Protein AF-A0A953HAH1-F1 (afdb_monomer)

Mean predicted aligned error: 11.02 Å

Solvent-accessible surface area (backbone atoms only — not comparable to full-atom values): 10908 Å² total; per-residue (Å²): 145,70,68,75,68,55,61,58,56,47,62,44,38,21,53,51,29,15,48,49,28,24,51,53,42,51,50,51,56,50,40,42,72,40,47,91,57,75,45,75,54,99,90,44,75,50,59,13,62,52,74,75,39,41,65,60,51,18,46,52,50,9,44,49,40,27,70,75,73,60,28,68,71,61,55,45,59,67,53,74,28,76,68,52,47,47,53,51,38,48,53,51,31,50,52,48,43,53,51,50,55,54,52,45,71,73,44,60,74,72,54,42,69,71,57,40,71,69,57,50,51,51,51,31,50,53,51,33,53,55,47,54,73,49,44,62,62,49,54,50,52,50,51,54,53,42,64,75,76,49,56,57,26,58,55,44,16,53,55,52,55,65,48,55,68,67,60,56,48,49,55,53,44,67,66,43,51,63,60,52,50,51,52,26,50,50,37,16,52,51,22,24,52,51,15,47,52,48,47,74,68,52,85,130

Structure (mmCIF, N/CA/C/O backbone):
data_AF-A0A953HAH1-F1
#
_entry.id   AF-A0A953HAH1-F1
#
loop_
_atom_site.group_PDB
_atom_site.id
_atom_site.type_symbol
_atom_site.label_atom_id
_atom_site.label_alt_id
_atom_site.label_comp_id
_atom_site.label_asym_id
_atom_site.label_entity_id
_atom_site.label_seq_id
_atom_site.pdbx_PDB_ins_code
_atom_site.Cartn_x
_atom_site.Cartn_y
_atom_site.Cartn_z
_atom_site.occupancy
_atom_site.B_iso_or_equiv
_atom_site.auth_seq_id
_atom_site.auth_comp_id
_atom_site.auth_asym_id
_atom_site.auth_atom_id
_atom_site.pdbx_PDB_model_num
ATOM 1 N N . MET A 1 1 ? 29.644 22.013 -65.615 1.00 42.84 1 MET A N 1
ATOM 2 C CA . MET A 1 1 ? 28.448 22.208 -64.762 1.00 42.84 1 MET A CA 1
ATOM 3 C C . MET A 1 1 ? 28.043 20.894 -64.075 1.00 42.84 1 MET A C 1
ATOM 5 O O . MET A 1 1 ? 26.871 20.559 -64.029 1.00 42.84 1 MET A O 1
ATOM 9 N N . SER A 1 2 ? 29.019 20.127 -63.570 1.00 49.16 2 SER A N 1
ATOM 10 C CA . SER A 1 2 ? 28.821 18.812 -62.927 1.00 49.16 2 SER A CA 1
ATOM 11 C C . SER A 1 2 ? 29.596 18.661 -61.608 1.00 49.16 2 SER A C 1
ATOM 13 O O . SER A 1 2 ? 29.462 17.640 -60.948 1.00 49.16 2 SER A O 1
ATOM 15 N N . ALA A 1 3 ? 30.380 19.671 -61.203 1.00 51.22 3 ALA A N 1
ATOM 16 C CA . ALA A 1 3 ? 31.189 19.636 -59.981 1.00 51.22 3 ALA A CA 1
ATOM 17 C C . ALA A 1 3 ? 30.420 20.120 -58.733 1.00 51.22 3 ALA A C 1
ATOM 19 O O . ALA A 1 3 ? 30.653 19.614 -57.640 1.00 51.22 3 ALA A O 1
ATOM 20 N N . ASP A 1 4 ? 29.442 21.021 -58.887 1.00 52.16 4 ASP A N 1
ATOM 21 C CA . ASP A 1 4 ? 28.686 21.571 -57.747 1.00 52.16 4 ASP A CA 1
ATOM 22 C C . ASP A 1 4 ? 27.645 20.601 -57.166 1.00 52.16 4 ASP A C 1
ATOM 24 O O . ASP A 1 4 ? 27.292 20.693 -55.993 1.00 52.16 4 ASP A O 1
ATOM 28 N N . LEU A 1 5 ? 27.191 19.620 -57.956 1.00 52.38 5 LEU A N 1
ATOM 29 C CA . LEU A 1 5 ? 26.261 18.580 -57.496 1.00 52.38 5 LEU A CA 1
ATOM 30 C C . LEU A 1 5 ? 26.924 17.571 -56.544 1.00 52.38 5 LEU A C 1
ATOM 32 O O . LEU A 1 5 ? 26.236 16.994 -55.709 1.00 52.38 5 LEU A O 1
ATOM 36 N N . SER A 1 6 ? 28.244 17.385 -56.640 1.00 61.47 6 SER A N 1
ATOM 37 C CA . SER A 1 6 ? 28.997 16.420 -55.826 1.00 61.47 6 SER A CA 1
ATOM 38 C C . SER A 1 6 ? 29.126 16.886 -54.371 1.00 61.47 6 SER A C 1
ATOM 40 O O . SER A 1 6 ? 28.795 16.156 -53.440 1.00 61.47 6 SER A O 1
ATOM 42 N N . ASN A 1 7 ? 29.489 18.156 -54.160 1.00 64.94 7 ASN A N 1
ATOM 43 C CA . ASN A 1 7 ? 29.740 18.711 -52.827 1.00 64.94 7 ASN A CA 1
ATOM 44 C C . ASN A 1 7 ? 28.499 18.712 -51.923 1.00 64.94 7 ASN A C 1
ATOM 46 O O . ASN A 1 7 ? 28.618 18.459 -50.726 1.00 64.94 7 ASN A O 1
ATOM 50 N N . TRP A 1 8 ? 27.304 18.958 -52.470 1.00 67.69 8 TRP A N 1
ATOM 51 C CA . TRP A 1 8 ? 26.076 19.000 -51.669 1.00 67.69 8 TRP A CA 1
ATOM 52 C C . TRP A 1 8 ? 25.694 17.622 -51.117 1.00 67.69 8 TRP A C 1
ATOM 54 O O . TRP A 1 8 ? 25.242 17.525 -49.978 1.00 67.69 8 TRP A O 1
ATOM 64 N N . VAL A 1 9 ? 25.963 16.551 -51.872 1.00 73.31 9 VAL A N 1
ATOM 65 C CA . VAL A 1 9 ? 25.690 15.163 -51.463 1.00 73.31 9 VAL A CA 1
ATOM 66 C C . VAL A 1 9 ? 26.505 14.779 -50.226 1.00 73.31 9 VAL A C 1
ATOM 68 O O . VAL A 1 9 ? 25.960 14.159 -49.315 1.00 73.31 9 VAL A O 1
ATOM 71 N N . TYR A 1 10 ? 27.759 15.216 -50.111 1.00 78.06 10 TYR A N 1
ATOM 72 C CA . TYR A 1 10 ? 28.583 14.915 -48.933 1.00 78.06 10 TYR A CA 1
ATOM 73 C C . TYR A 1 10 ? 28.046 15.551 -47.645 1.00 78.06 10 TYR A C 1
ATOM 75 O O . TYR A 1 10 ? 28.019 14.898 -46.603 1.00 78.06 10 TYR A O 1
ATOM 83 N N . TRP A 1 11 ? 27.523 16.779 -47.720 1.00 77.75 11 TRP A N 1
ATOM 84 C CA . TRP A 1 11 ? 26.885 17.437 -46.573 1.00 77.75 11 TRP A CA 1
ATOM 85 C C . TRP A 1 11 ? 25.547 16.800 -46.180 1.00 77.75 11 TRP A C 1
ATOM 87 O O . TRP A 1 11 ? 25.123 16.936 -45.031 1.00 77.75 11 TRP A O 1
ATOM 97 N N . THR A 1 12 ? 24.890 16.062 -47.085 1.00 85.06 12 THR A N 1
ATOM 98 C CA . THR A 1 12 ? 23.668 15.328 -46.725 1.00 85.06 12 THR A CA 1
ATOM 99 C C . THR A 1 12 ? 23.938 14.142 -45.799 1.00 85.06 12 THR A C 1
ATOM 101 O O . THR A 1 12 ? 23.064 13.814 -45.003 1.00 85.06 12 THR A O 1
ATOM 104 N N . LEU A 1 13 ? 25.138 13.544 -45.815 1.00 87.38 13 LEU A N 1
ATOM 105 C CA . LEU A 1 13 ? 25.451 12.348 -45.018 1.00 87.38 13 LEU A CA 1
ATOM 106 C C . LEU A 1 13 ? 25.371 12.597 -43.491 1.00 87.38 13 LEU A C 1
ATOM 108 O O . LEU A 1 13 ? 24.608 11.887 -42.829 1.00 87.38 13 LEU A O 1
ATOM 112 N N . PRO A 1 14 ? 26.041 13.616 -42.903 1.00 90.12 14 PRO A N 1
ATOM 113 C CA . PRO A 1 14 ? 25.879 13.968 -41.485 1.00 90.12 14 PRO A CA 1
ATOM 114 C C . PRO A 1 14 ? 24.446 14.328 -41.100 1.00 90.12 14 PRO A C 1
ATOM 116 O O . PRO A 1 14 ? 23.953 13.915 -40.051 1.00 90.12 14 PRO A O 1
ATOM 119 N N . ILE A 1 15 ? 23.764 15.096 -41.954 1.00 91.19 15 ILE A N 1
ATOM 120 C CA . ILE A 1 15 ? 22.419 15.606 -41.672 1.00 91.19 15 ILE A CA 1
ATOM 121 C C . ILE A 1 15 ? 21.410 14.457 -41.662 1.00 91.19 15 ILE A C 1
ATOM 123 O O . ILE A 1 15 ? 20.627 14.332 -40.722 1.00 91.19 15 ILE A O 1
ATOM 127 N N . VAL A 1 16 ? 21.451 13.586 -42.671 1.00 91.50 16 VAL A N 1
ATOM 128 C CA . VAL A 1 16 ? 20.575 12.411 -42.766 1.00 91.50 16 VAL A CA 1
ATOM 129 C C . VAL A 1 16 ? 20.890 11.411 -41.655 1.00 91.50 16 VAL A C 1
ATOM 131 O O . VAL A 1 16 ? 19.963 10.870 -41.055 1.00 91.50 16 VAL A O 1
ATOM 134 N N . GLY A 1 17 ? 22.169 11.203 -41.324 1.00 90.94 17 GLY A N 1
ATOM 135 C CA . GLY A 1 17 ? 22.581 10.349 -40.208 1.00 90.94 17 GLY A CA 1
ATOM 136 C C . GLY A 1 17 ? 22.036 10.838 -38.864 1.00 90.94 17 GLY A C 1
ATOM 137 O O . GLY A 1 17 ? 21.423 10.066 -38.123 1.00 90.94 17 GLY A O 1
ATOM 138 N N . GLY A 1 18 ? 22.188 12.132 -38.574 1.00 93.25 18 GLY A N 1
ATOM 139 C CA . GLY A 1 18 ? 21.660 12.741 -37.354 1.00 93.25 18 GLY A CA 1
ATOM 140 C C . GLY A 1 18 ? 20.132 12.735 -37.291 1.00 93.25 18 GLY A C 1
ATOM 141 O O . GLY A 1 18 ? 19.561 12.361 -36.265 1.00 93.25 18 GLY A O 1
ATOM 142 N N . LEU A 1 19 ? 19.457 13.064 -38.399 1.00 94.38 19 LEU A N 1
ATOM 143 C CA . LEU A 1 19 ? 17.995 13.022 -38.486 1.00 94.38 19 LEU A CA 1
ATOM 144 C C . LEU A 1 19 ? 17.447 11.606 -38.312 1.00 94.38 19 LEU A C 1
ATOM 146 O O . LEU A 1 19 ? 16.489 11.433 -37.566 1.00 94.38 19 LEU A O 1
ATOM 150 N N . ASN A 1 20 ? 18.052 10.593 -38.937 1.00 92.50 20 ASN A N 1
ATOM 151 C CA . ASN A 1 20 ? 17.627 9.204 -38.765 1.00 92.50 20 ASN A CA 1
ATOM 152 C C . ASN A 1 20 ? 17.844 8.720 -37.327 1.00 92.50 20 ASN A C 1
ATOM 154 O O . ASN A 1 20 ? 16.962 8.058 -36.776 1.00 92.50 20 ASN A O 1
ATOM 158 N N . GLY A 1 21 ? 18.975 9.069 -36.704 1.00 90.81 21 GLY A N 1
ATOM 159 C CA . GLY A 1 21 ? 19.263 8.730 -35.307 1.00 90.81 21 GLY A CA 1
ATOM 160 C C . GLY A 1 21 ? 18.257 9.350 -34.336 1.00 90.81 21 GLY A C 1
ATOM 161 O O . GLY A 1 21 ? 17.702 8.654 -33.479 1.00 90.81 21 GLY A O 1
ATOM 162 N N . TRP A 1 22 ? 17.954 10.636 -34.517 1.00 93.94 22 TRP A N 1
ATOM 163 C CA . TRP A 1 22 ? 16.938 11.333 -33.732 1.00 93.94 22 TRP A CA 1
ATOM 164 C C . TRP A 1 22 ? 15.530 10.776 -33.993 1.00 93.94 22 TRP A C 1
ATOM 166 O O . TRP A 1 22 ? 14.842 10.384 -33.054 1.00 93.94 22 TRP A O 1
ATOM 176 N N . PHE A 1 23 ? 15.119 10.657 -35.260 1.00 93.56 23 PHE A N 1
ATOM 177 C CA . PHE A 1 23 ? 13.779 10.209 -35.653 1.00 93.56 23 PHE A CA 1
ATOM 178 C C . PHE A 1 23 ? 13.480 8.776 -35.202 1.00 93.56 23 PHE A C 1
ATOM 180 O O . PHE A 1 23 ? 12.393 8.506 -34.694 1.00 93.56 23 PHE A O 1
ATOM 187 N N . THR A 1 24 ? 14.442 7.861 -35.343 1.00 92.12 24 THR A N 1
ATOM 188 C CA . THR A 1 24 ? 14.282 6.462 -34.912 1.00 92.12 24 THR A CA 1
ATOM 189 C C . THR A 1 24 ? 14.094 6.380 -33.402 1.00 92.12 24 THR A C 1
ATOM 191 O O . THR A 1 24 ? 13.220 5.656 -32.925 1.00 92.12 24 THR A O 1
ATOM 194 N N . THR A 1 25 ? 14.866 7.164 -32.648 1.00 90.81 25 THR A N 1
ATOM 195 C CA . THR A 1 25 ? 14.783 7.196 -31.182 1.00 90.81 25 THR A CA 1
ATOM 196 C C . THR A 1 25 ? 13.472 7.827 -30.719 1.00 90.81 25 THR A C 1
ATOM 198 O O . THR A 1 25 ? 12.765 7.240 -29.902 1.00 90.81 25 THR A O 1
ATOM 201 N N . PHE A 1 26 ? 13.083 8.952 -31.321 1.00 89.56 26 PHE A N 1
ATOM 202 C CA . PHE A 1 26 ? 11.791 9.603 -31.099 1.00 89.56 26 PHE A CA 1
ATOM 203 C C . PHE A 1 26 ? 10.615 8.648 -31.363 1.00 89.56 26 PHE A C 1
ATOM 205 O O . PHE A 1 26 ? 9.688 8.528 -30.556 1.00 89.56 26 PHE A O 1
ATOM 212 N N . LEU A 1 27 ? 10.655 7.920 -32.483 1.00 88.56 27 LEU A N 1
ATOM 213 C CA . LEU A 1 27 ? 9.616 6.959 -32.835 1.00 88.56 27 LEU A CA 1
ATOM 214 C C . LEU A 1 27 ? 9.572 5.790 -31.842 1.00 88.56 27 LEU A C 1
ATOM 216 O O . LEU A 1 27 ? 8.481 5.421 -31.404 1.00 88.56 27 LEU A O 1
ATOM 220 N N . ALA A 1 28 ? 10.727 5.245 -31.451 1.00 88.00 28 ALA A N 1
ATOM 221 C CA . ALA A 1 28 ? 10.831 4.143 -30.494 1.00 88.00 28 ALA A CA 1
ATOM 222 C C . ALA A 1 28 ? 10.266 4.518 -29.117 1.00 88.00 28 ALA A C 1
ATOM 224 O O . ALA A 1 28 ? 9.487 3.760 -28.535 1.00 88.00 28 ALA A O 1
ATOM 225 N N . ILE A 1 29 ? 10.588 5.718 -28.627 1.00 86.38 29 ILE A N 1
ATOM 226 C CA . ILE A 1 29 ? 10.044 6.244 -27.373 1.00 86.38 29 ILE A CA 1
ATOM 227 C C . ILE A 1 29 ? 8.527 6.350 -27.475 1.00 86.38 29 ILE A C 1
ATOM 229 O O . ILE A 1 29 ? 7.804 5.840 -26.621 1.00 86.38 29 ILE A O 1
ATOM 233 N N . ARG A 1 30 ? 8.014 6.934 -28.560 1.00 82.69 30 ARG A N 1
ATOM 234 C CA . ARG A 1 30 ? 6.568 7.056 -28.764 1.00 82.69 30 ARG A CA 1
ATOM 235 C C . ARG A 1 30 ? 5.871 5.693 -28.844 1.00 82.69 30 ARG A C 1
ATOM 237 O O . ARG A 1 30 ? 4.758 5.552 -28.340 1.00 82.69 30 ARG A O 1
ATOM 244 N N . MET A 1 31 ? 6.535 4.695 -29.428 1.00 84.75 31 MET A N 1
ATOM 245 C CA . MET A 1 31 ? 6.062 3.311 -29.524 1.00 84.75 31 MET A CA 1
ATOM 246 C C . MET A 1 31 ? 6.018 2.584 -28.171 1.00 84.75 31 MET A C 1
ATOM 248 O O . MET A 1 31 ? 5.220 1.657 -28.008 1.00 84.75 31 MET A O 1
ATOM 252 N N . LEU A 1 32 ? 6.836 2.990 -27.196 1.00 81.44 32 LEU A N 1
ATOM 253 C CA . LEU A 1 32 ? 6.836 2.410 -25.850 1.00 81.44 32 LEU A CA 1
ATOM 254 C C . LEU A 1 32 ? 5.549 2.740 -25.076 1.00 81.44 32 LEU A C 1
ATOM 256 O O . LEU A 1 32 ? 5.066 1.911 -24.301 1.00 81.44 32 LEU A O 1
ATOM 260 N N . PHE A 1 33 ? 4.990 3.930 -25.318 1.00 76.06 33 PHE A N 1
ATOM 261 C CA . PHE A 1 33 ? 3.830 4.467 -24.599 1.00 76.06 33 PHE A CA 1
ATOM 262 C C . PHE A 1 33 ? 2.512 4.359 -25.387 1.00 76.06 33 PHE A C 1
ATOM 264 O O . PHE A 1 33 ? 1.453 4.164 -24.793 1.00 76.06 33 PHE A O 1
ATOM 271 N N . ARG A 1 34 ? 2.550 4.415 -26.727 1.00 75.31 34 ARG A N 1
ATOM 272 C CA . ARG A 1 34 ? 1.378 4.267 -27.617 1.00 75.31 34 ARG A CA 1
ATOM 273 C C . ARG A 1 34 ? 1.664 3.206 -28.690 1.00 75.31 34 ARG A C 1
ATOM 275 O O . ARG A 1 34 ? 2.783 3.175 -29.187 1.00 75.31 34 ARG A O 1
ATOM 282 N N . PRO A 1 35 ? 0.709 2.354 -29.119 1.00 69.81 35 PRO A N 1
ATOM 283 C CA . PRO A 1 35 ? -0.747 2.450 -29.008 1.00 69.81 35 PRO A CA 1
ATOM 284 C C . PRO A 1 35 ? -1.335 1.663 -27.826 1.00 69.81 35 PRO A C 1
ATOM 286 O O . PRO A 1 35 ? -0.823 0.616 -27.439 1.00 69.81 35 PRO A O 1
ATOM 289 N N . ARG A 1 36 ? -2.457 2.154 -27.283 1.00 68.62 36 ARG A N 1
ATOM 290 C CA . ARG A 1 36 ? -3.149 1.566 -26.115 1.00 68.62 36 ARG A CA 1
ATOM 291 C C . ARG A 1 36 ? -4.023 0.356 -26.448 1.00 68.62 36 ARG A C 1
ATOM 293 O O . ARG A 1 36 ? -4.398 -0.402 -25.563 1.00 68.62 36 ARG A O 1
ATOM 300 N N . LYS A 1 37 ? -4.366 0.187 -27.724 1.00 75.00 37 LYS A N 1
ATOM 301 C CA . LYS A 1 37 ? -5.099 -0.962 -28.261 1.00 75.00 37 LYS A CA 1
ATOM 302 C C . LYS A 1 37 ? -4.224 -1.641 -29.314 1.00 75.00 37 LYS A C 1
ATOM 304 O O . LYS A 1 37 ? -3.463 -0.937 -29.982 1.00 75.00 37 LYS A O 1
ATOM 309 N N . PRO A 1 38 ? -4.316 -2.971 -29.470 1.00 79.12 38 PRO A N 1
ATOM 310 C CA . PRO A 1 38 ? -3.515 -3.687 -30.449 1.00 79.12 38 PRO A CA 1
ATOM 311 C C . PRO A 1 38 ? -3.859 -3.185 -31.852 1.00 79.12 38 PRO A C 1
ATOM 313 O O . PRO A 1 38 ? -5.008 -3.277 -32.289 1.00 79.12 38 PRO A O 1
ATOM 316 N N . VAL A 1 39 ? -2.864 -2.648 -32.552 1.00 83.88 39 VAL A N 1
ATOM 317 C CA . VAL A 1 39 ? -2.999 -2.260 -33.959 1.00 83.88 39 VAL A CA 1
ATOM 318 C C . VAL A 1 39 ? -2.466 -3.392 -34.826 1.00 83.88 39 VAL A C 1
ATOM 320 O O . VAL A 1 39 ? -1.392 -3.931 -34.556 1.00 83.88 39 VAL A O 1
ATOM 323 N N . ARG A 1 40 ? -3.231 -3.779 -35.850 1.00 83.44 40 ARG A N 1
ATOM 324 C CA . ARG A 1 40 ? -2.804 -4.784 -36.829 1.00 83.44 40 ARG A CA 1
ATOM 325 C C . ARG A 1 40 ? -2.238 -4.068 -38.045 1.00 83.44 40 ARG A C 1
ATOM 327 O O . ARG A 1 40 ? -2.963 -3.328 -38.702 1.00 83.44 40 ARG A O 1
ATOM 334 N N . ILE A 1 41 ? -0.966 -4.295 -38.343 1.00 82.81 41 ILE A N 1
ATOM 335 C CA . ILE A 1 41 ? -0.288 -3.758 -39.524 1.00 82.81 41 ILE A CA 1
ATOM 336 C C . ILE A 1 41 ? 0.321 -4.946 -40.264 1.00 82.81 41 ILE A C 1
ATOM 338 O O . ILE A 1 41 ? 1.103 -5.691 -39.679 1.00 82.81 41 ILE A O 1
ATOM 342 N N . LEU A 1 42 ? -0.055 -5.145 -41.533 1.00 79.38 42 LEU A N 1
ATOM 343 C CA . LEU A 1 42 ? 0.521 -6.188 -42.402 1.00 79.38 42 LEU A CA 1
ATOM 344 C C . LEU A 1 42 ? 0.546 -7.605 -41.772 1.00 79.38 42 LEU A C 1
ATOM 346 O O . LEU A 1 42 ? 1.492 -8.361 -41.946 1.00 79.38 42 LEU A O 1
ATOM 350 N N . GLY A 1 43 ? -0.494 -7.969 -41.013 1.00 81.94 43 GLY A N 1
ATOM 351 C CA . GLY A 1 43 ? -0.602 -9.278 -40.347 1.00 81.94 43 GLY A CA 1
ATOM 352 C C . GLY A 1 43 ? 0.079 -9.378 -38.973 1.00 81.94 43 GLY A C 1
ATOM 353 O O . GLY A 1 43 ? -0.196 -10.320 -38.233 1.00 81.94 43 GLY A O 1
ATOM 354 N N . PHE A 1 44 ? 0.878 -8.387 -38.572 1.00 82.75 44 PHE A N 1
ATOM 355 C CA . PHE A 1 44 ? 1.492 -8.311 -37.244 1.00 82.75 44 PHE A CA 1
ATOM 356 C C . PHE A 1 44 ? 0.655 -7.440 -36.300 1.00 82.75 44 PHE A C 1
ATOM 358 O O . PHE A 1 44 ? 0.128 -6.400 -36.696 1.00 82.75 44 PHE A O 1
ATOM 365 N N . SER A 1 45 ? 0.523 -7.858 -35.038 1.00 81.25 45 SER A N 1
ATOM 366 C CA . SER A 1 45 ? -0.171 -7.084 -33.997 1.00 81.25 45 SER A CA 1
ATOM 367 C C . SER A 1 45 ? 0.846 -6.412 -33.078 1.00 81.25 45 SER A C 1
ATOM 369 O O . SER A 1 45 ? 1.608 -7.105 -32.406 1.00 81.25 45 SER A O 1
ATOM 371 N N . TYR A 1 46 ? 0.845 -5.078 -33.024 1.00 84.38 46 TYR A N 1
ATOM 372 C CA . TYR A 1 46 ? 1.690 -4.301 -32.113 1.00 84.38 46 TYR A CA 1
ATOM 373 C C . TYR A 1 46 ? 0.856 -3.692 -30.981 1.00 84.38 46 TYR A 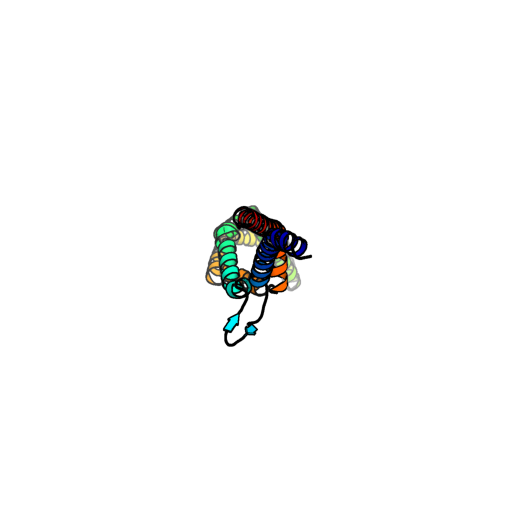C 1
ATOM 375 O O . TYR A 1 46 ? -0.206 -3.110 -31.217 1.00 84.38 46 TYR A O 1
ATOM 383 N N . LEU A 1 47 ? 1.348 -3.813 -29.750 1.00 81.56 47 LEU A N 1
ATOM 384 C CA . LEU A 1 47 ? 0.789 -3.184 -28.556 1.00 81.56 47 LEU A CA 1
ATOM 385 C C . LEU A 1 47 ? 1.944 -2.624 -27.730 1.00 81.56 47 LEU A C 1
ATOM 387 O O . LEU A 1 47 ? 2.946 -3.316 -27.534 1.00 81.56 47 LEU A O 1
ATOM 391 N N . ALA A 1 48 ? 1.783 -1.400 -27.229 1.00 82.06 48 ALA A N 1
ATOM 392 C CA . ALA A 1 48 ? 2.781 -0.775 -26.376 1.00 82.06 48 ALA A CA 1
ATOM 393 C C . ALA A 1 48 ? 3.107 -1.678 -25.158 1.00 82.06 48 ALA A C 1
ATOM 395 O O . ALA A 1 48 ? 2.187 -2.192 -24.506 1.00 82.06 48 ALA A O 1
ATOM 396 N N . PRO A 1 49 ? 4.396 -1.892 -24.826 1.00 80.81 49 PRO A N 1
ATOM 397 C CA . PRO A 1 49 ? 4.797 -2.766 -23.722 1.00 80.81 49 PRO A CA 1
ATOM 398 C C . PRO A 1 49 ? 4.271 -2.333 -22.349 1.00 80.81 49 PRO A C 1
ATOM 400 O O . PRO A 1 49 ? 4.005 -3.189 -21.506 1.00 80.81 49 PRO A O 1
ATOM 403 N N . LEU A 1 50 ? 4.115 -1.024 -22.124 1.00 76.50 50 LEU A N 1
ATOM 404 C CA . LEU A 1 50 ? 3.726 -0.470 -20.827 1.00 76.50 50 LEU A CA 1
ATOM 405 C C . LEU A 1 50 ? 2.258 -0.780 -20.466 1.00 76.50 50 LEU A C 1
ATOM 407 O O . LEU A 1 50 ? 2.045 -1.406 -19.426 1.00 76.50 50 LEU A O 1
ATOM 411 N N . PRO A 1 51 ? 1.255 -0.509 -21.331 1.00 72.19 51 PRO A N 1
ATOM 412 C CA . PRO A 1 51 ? -0.115 -0.982 -21.115 1.00 72.19 51 PRO A CA 1
ATOM 413 C C . PRO A 1 51 ? -0.219 -2.498 -20.918 1.00 72.19 51 PRO A C 1
ATOM 415 O O . PRO A 1 51 ? -0.983 -2.967 -20.079 1.00 72.19 51 PRO A O 1
ATOM 418 N N . LYS A 1 52 ? 0.588 -3.278 -21.650 1.00 77.06 52 LYS A N 1
ATOM 419 C CA . LYS A 1 52 ? 0.590 -4.747 -21.561 1.00 77.06 52 LYS A CA 1
ATOM 420 C C . LYS A 1 52 ? 1.002 -5.264 -20.175 1.00 77.06 52 LYS A C 1
ATOM 422 O O . LYS A 1 52 ? 0.588 -6.354 -19.793 1.00 77.06 52 LYS A O 1
ATOM 427 N N . ARG A 1 53 ? 1.814 -4.504 -19.434 1.00 80.62 53 ARG A N 1
ATOM 428 C CA . ARG A 1 53 ? 2.348 -4.883 -18.114 1.00 80.62 53 ARG A CA 1
ATOM 429 C C . ARG A 1 53 ? 1.681 -4.155 -16.948 1.00 80.62 53 ARG A C 1
ATOM 431 O O . ARG A 1 53 ? 2.084 -4.368 -15.811 1.00 80.62 53 ARG A O 1
ATOM 438 N N . GLN A 1 54 ? 0.659 -3.333 -17.187 1.00 76.56 54 GLN A N 1
ATOM 439 C CA . GLN A 1 54 ? 0.014 -2.537 -16.135 1.00 76.56 54 GLN A CA 1
ATOM 440 C C . GLN A 1 54 ? -0.489 -3.395 -14.964 1.00 76.56 54 GLN A C 1
ATOM 442 O O . GLN A 1 54 ? -0.257 -3.039 -13.815 1.00 76.56 54 GLN A O 1
ATOM 447 N N . LEU A 1 55 ? -1.122 -4.540 -15.241 1.00 80.94 55 LEU A N 1
ATOM 448 C CA . LEU A 1 55 ? -1.595 -5.463 -14.200 1.00 80.94 55 LEU A CA 1
ATOM 449 C C . LEU A 1 55 ? -0.441 -6.044 -13.368 1.00 80.94 55 LEU A C 1
ATOM 451 O O . LEU A 1 55 ? -0.551 -6.153 -12.151 1.00 80.94 55 LEU A O 1
ATOM 455 N N . GLU A 1 56 ? 0.683 -6.369 -14.013 1.00 85.44 56 GLU A N 1
ATOM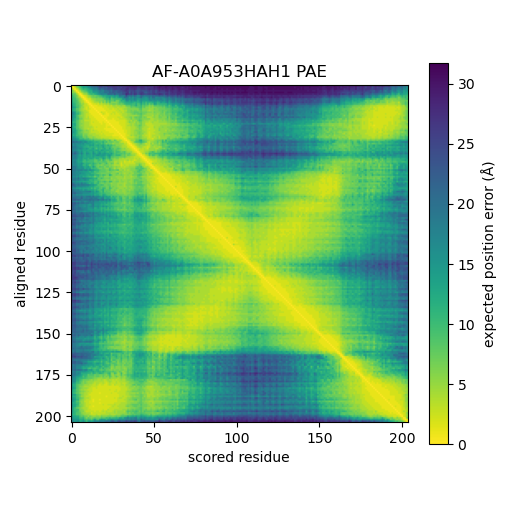 456 C CA . GLU A 1 56 ? 1.893 -6.846 -13.331 1.00 85.44 56 GLU A CA 1
ATOM 457 C C . GLU A 1 56 ? 2.469 -5.750 -12.421 1.00 85.44 56 GLU A C 1
ATOM 459 O O . GLU A 1 56 ? 2.794 -6.001 -11.262 1.00 85.44 56 GLU A O 1
ATOM 464 N N . ILE A 1 57 ? 2.551 -4.517 -12.931 1.00 84.62 57 ILE A N 1
ATOM 465 C CA . ILE A 1 57 ? 3.039 -3.349 -12.190 1.00 84.62 57 ILE A CA 1
ATOM 466 C C . ILE A 1 57 ? 2.124 -3.056 -10.995 1.00 84.62 57 ILE A C 1
ATOM 468 O O . ILE A 1 57 ? 2.619 -2.868 -9.888 1.00 84.62 57 ILE A O 1
ATOM 472 N N . ALA A 1 58 ? 0.803 -3.082 -11.188 1.00 85.94 58 ALA A N 1
ATOM 473 C CA . ALA A 1 58 ? -0.176 -2.883 -10.124 1.00 85.94 58 ALA A CA 1
ATOM 474 C C . ALA A 1 58 ? -0.036 -3.938 -9.015 1.00 85.94 58 ALA A C 1
ATOM 476 O O . ALA A 1 58 ? -0.028 -3.586 -7.837 1.00 85.94 58 ALA A O 1
ATOM 477 N N . GLY A 1 59 ? 0.154 -5.211 -9.379 1.00 88.75 59 GLY A N 1
ATOM 478 C CA . GLY A 1 59 ? 0.398 -6.289 -8.418 1.00 88.75 59 GLY A CA 1
ATOM 479 C C . GLY A 1 59 ? 1.699 -6.117 -7.626 1.00 88.75 59 GLY A C 1
ATOM 480 O O . GLY A 1 59 ? 1.708 -6.344 -6.414 1.00 88.75 59 GLY A O 1
ATOM 481 N N . ARG A 1 60 ? 2.782 -5.673 -8.284 1.00 88.81 60 ARG A N 1
ATOM 482 C CA . ARG A 1 60 ? 4.072 -5.382 -7.627 1.00 88.81 60 ARG A CA 1
ATOM 483 C C . ARG A 1 60 ? 3.988 -4.177 -6.694 1.00 88.81 60 ARG A C 1
ATOM 485 O O . ARG A 1 60 ? 4.508 -4.242 -5.588 1.00 88.81 60 ARG A O 1
ATOM 492 N N . ILE A 1 61 ? 3.320 -3.103 -7.117 1.00 88.31 61 ILE A N 1
ATOM 493 C CA . ILE A 1 61 ? 3.075 -1.933 -6.265 1.00 88.31 61 ILE A CA 1
ATOM 494 C C . ILE A 1 61 ? 2.245 -2.349 -5.052 1.00 88.31 61 ILE A C 1
ATOM 496 O O . ILE A 1 61 ? 2.618 -2.019 -3.934 1.00 88.31 61 ILE A O 1
ATOM 500 N N . GLY A 1 62 ? 1.172 -3.119 -5.257 1.00 89.56 62 G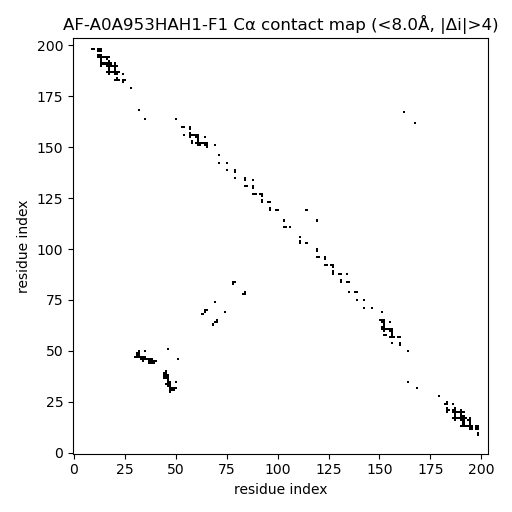LY A N 1
ATOM 501 C CA . GLY A 1 62 ? 0.358 -3.640 -4.162 1.00 89.56 62 GLY A CA 1
ATOM 502 C C . GLY A 1 62 ? 1.181 -4.440 -3.153 1.00 89.56 62 GLY A C 1
ATOM 503 O O . GLY A 1 62 ? 1.057 -4.199 -1.958 1.00 89.56 62 GLY A O 1
ATOM 504 N N . HIS A 1 63 ? 2.065 -5.323 -3.629 1.00 91.25 63 HIS A N 1
ATOM 505 C CA . HIS A 1 63 ? 2.954 -6.097 -2.761 1.00 91.25 63 HIS A CA 1
ATOM 506 C C . HIS A 1 63 ? 3.869 -5.187 -1.937 1.00 91.25 63 HIS A C 1
ATOM 508 O O . HIS A 1 63 ? 3.934 -5.331 -0.727 1.00 91.25 63 HIS A O 1
ATOM 514 N N . ILE A 1 64 ? 4.551 -4.231 -2.579 1.00 92.06 64 ILE A N 1
ATOM 515 C CA . ILE A 1 64 ? 5.454 -3.296 -1.887 1.00 92.06 64 ILE A CA 1
ATOM 516 C C . ILE A 1 64 ? 4.689 -2.484 -0.839 1.00 92.06 64 ILE A C 1
ATOM 518 O O . ILE A 1 64 ? 5.175 -2.298 0.269 1.00 92.06 64 ILE A O 1
ATOM 522 N N . VAL A 1 65 ? 3.487 -2.008 -1.170 1.00 90.81 65 VAL A N 1
ATOM 523 C CA . VAL A 1 65 ? 2.668 -1.241 -0.227 1.00 90.81 65 VAL A CA 1
ATOM 524 C C . VAL A 1 65 ? 2.273 -2.103 0.971 1.00 90.81 65 VAL A C 1
ATOM 526 O O . VAL A 1 65 ? 2.384 -1.634 2.095 1.00 90.81 65 VAL A O 1
ATOM 529 N N . GLU A 1 66 ? 1.852 -3.349 0.764 1.00 89.44 66 GLU A N 1
ATOM 530 C CA . GLU A 1 66 ? 1.482 -4.259 1.856 1.00 89.44 66 GLU A CA 1
ATOM 531 C C . GLU A 1 66 ? 2.677 -4.651 2.734 1.00 89.44 66 GLU A C 1
ATOM 533 O O . GLU A 1 66 ? 2.545 -4.691 3.954 1.00 89.44 66 GLU A O 1
ATOM 538 N N . THR A 1 67 ? 3.846 -4.914 2.144 1.00 88.50 67 THR A N 1
ATOM 539 C CA . THR A 1 67 ? 5.006 -5.395 2.908 1.00 88.50 67 THR A CA 1
ATOM 540 C C . THR A 1 67 ? 5.813 -4.278 3.562 1.00 88.50 67 THR A C 1
ATOM 542 O O . THR A 1 67 ? 6.289 -4.472 4.677 1.00 88.50 67 THR A O 1
ATOM 545 N N . GLU A 1 68 ? 5.969 -3.130 2.894 1.00 87.44 68 GLU A N 1
ATOM 546 C CA . GLU A 1 68 ? 6.889 -2.058 3.316 1.00 87.44 68 GLU A CA 1
ATOM 547 C C . GLU A 1 68 ? 6.188 -0.815 3.882 1.00 87.44 68 GLU A C 1
ATOM 549 O O . GLU A 1 68 ? 6.805 -0.066 4.634 1.00 87.44 68 GLU A O 1
ATOM 554 N N . LEU A 1 69 ? 4.931 -0.537 3.502 1.00 88.00 69 LEU A N 1
ATOM 555 C CA . LEU A 1 69 ? 4.256 0.718 3.881 1.00 88.00 69 LEU A CA 1
ATOM 556 C C . LEU A 1 69 ? 3.082 0.519 4.842 1.00 88.00 69 LEU A C 1
ATOM 558 O O . LEU A 1 69 ? 2.899 1.312 5.761 1.00 88.00 69 LEU A O 1
ATOM 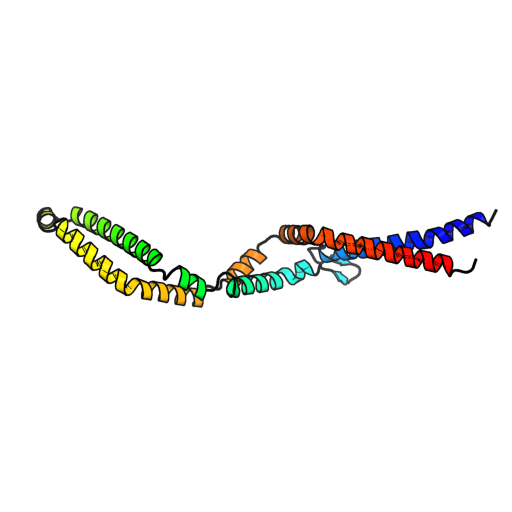562 N N . LEU A 1 70 ? 2.258 -0.501 4.608 1.00 87.62 70 LEU A N 1
ATOM 563 C CA . LEU A 1 70 ? 1.012 -0.772 5.322 1.00 87.62 70 LEU A CA 1
ATOM 564 C C . LEU A 1 70 ? 0.970 -2.229 5.787 1.00 87.62 70 LEU A C 1
ATOM 566 O O . LEU A 1 70 ? 0.014 -2.951 5.522 1.00 87.62 70 LEU A O 1
ATOM 570 N N . ASN A 1 71 ? 2.011 -2.664 6.491 1.00 89.19 71 ASN A N 1
ATOM 571 C CA . ASN A 1 71 ? 2.039 -3.996 7.075 1.00 89.19 71 ASN A CA 1
ATOM 572 C C . ASN A 1 71 ? 1.118 -4.064 8.304 1.00 89.19 71 ASN A C 1
ATOM 574 O O . ASN A 1 71 ? 1.161 -3.201 9.184 1.00 89.19 71 ASN A O 1
ATOM 578 N N . TYR A 1 72 ? 0.322 -5.131 8.405 1.00 88.75 72 TYR A N 1
ATOM 579 C CA . TYR A 1 72 ? -0.543 -5.410 9.553 1.00 88.75 72 TYR A CA 1
ATOM 580 C C . TYR A 1 72 ? 0.189 -5.376 10.893 1.00 88.75 72 TYR A C 1
ATOM 582 O O . TYR A 1 72 ? -0.381 -4.922 11.884 1.00 88.75 72 TYR A O 1
ATOM 590 N N . ARG A 1 73 ? 1.457 -5.800 10.932 1.00 86.94 73 ARG A N 1
ATOM 591 C CA . ARG A 1 73 ? 2.278 -5.734 12.146 1.00 86.94 73 ARG A CA 1
ATOM 592 C C . ARG A 1 73 ? 2.457 -4.297 12.634 1.00 86.94 73 ARG A C 1
ATOM 594 O O . ARG A 1 73 ? 2.270 -4.034 13.819 1.00 86.94 73 ARG A O 1
ATOM 601 N N . ASP A 1 74 ? 2.802 -3.389 11.731 1.00 89.25 74 ASP A N 1
ATOM 602 C CA . ASP A 1 74 ? 3.096 -1.997 12.077 1.00 89.25 74 ASP A CA 1
ATOM 603 C C . ASP A 1 74 ? 1.803 -1.240 12.396 1.00 89.25 74 ASP A C 1
ATOM 605 O O . ASP A 1 74 ? 1.744 -0.490 13.371 1.00 89.25 74 ASP A O 1
ATOM 609 N N . LEU A 1 75 ? 0.730 -1.515 11.644 1.00 89.56 75 LEU A N 1
ATOM 610 C CA . LEU A 1 75 ? -0.607 -0.989 11.932 1.00 89.56 75 LEU A CA 1
ATOM 611 C C . LEU A 1 75 ? -1.098 -1.431 13.316 1.00 89.56 75 LEU A C 1
ATOM 613 O O . LEU A 1 75 ? -1.593 -0.608 14.085 1.00 89.56 75 LEU A O 1
ATOM 617 N N . ARG A 1 76 ? -0.905 -2.707 13.669 1.00 90.00 76 ARG A N 1
ATOM 618 C CA . ARG A 1 76 ? -1.236 -3.231 15.000 1.00 90.00 76 ARG A CA 1
ATOM 619 C C . ARG A 1 76 ? -0.457 -2.505 16.090 1.00 90.00 76 ARG A C 1
ATOM 621 O O . ARG A 1 76 ? -1.053 -2.088 17.074 1.00 90.00 76 ARG A O 1
ATOM 628 N N . GLN A 1 77 ? 0.844 -2.290 15.909 1.00 88.88 77 GLN A N 1
ATOM 629 C CA . GLN A 1 77 ? 1.668 -1.590 16.902 1.00 88.88 77 GLN A CA 1
ATOM 630 C C . GLN A 1 77 ? 1.261 -0.127 17.113 1.00 88.88 77 GLN A C 1
ATOM 632 O O . GLN A 1 77 ? 1.382 0.373 18.227 1.00 88.88 77 GLN A O 1
ATOM 637 N N . GLN A 1 78 ? 0.756 0.556 16.083 1.00 87.19 78 GLN A N 1
ATOM 638 C CA . GLN A 1 78 ? 0.252 1.927 16.226 1.00 87.19 78 GLN A CA 1
ATOM 639 C C . GLN A 1 78 ? -1.117 1.992 16.921 1.00 87.19 78 GLN A C 1
ATOM 641 O O . GLN A 1 78 ? -1.412 2.961 17.621 1.00 87.19 78 GLN A O 1
ATOM 646 N N . VAL A 1 79 ? -1.949 0.962 16.750 1.00 88.50 79 VAL A N 1
ATOM 647 C CA . VAL A 1 79 ? -3.314 0.907 17.296 1.00 88.50 79 VAL A CA 1
ATOM 648 C C . VAL A 1 79 ? -3.352 0.324 18.713 1.00 88.50 79 VAL A C 1
ATOM 650 O O . VAL A 1 79 ? -4.144 0.768 19.538 1.00 88.50 79 VAL A O 1
ATOM 653 N N . VAL A 1 80 ? -2.467 -0.613 19.054 1.00 87.50 80 VAL A N 1
ATOM 654 C CA . VAL A 1 80 ? -2.332 -1.173 20.414 1.00 87.50 80 VAL A CA 1
ATOM 655 C C . VAL A 1 80 ? -1.415 -0.274 21.258 1.00 87.50 80 VAL A C 1
ATOM 657 O O . VAL A 1 80 ? -0.457 -0.716 21.887 1.00 87.50 80 VAL A O 1
ATOM 660 N N . THR A 1 81 ? -1.689 1.029 21.239 1.00 90.50 81 THR A N 1
ATOM 661 C CA . THR A 1 81 ? -1.014 2.024 22.080 1.00 90.50 81 THR A CA 1
ATOM 662 C C . THR A 1 81 ? -1.883 2.353 23.296 1.00 90.50 81 THR A C 1
ATOM 664 O O . THR A 1 81 ? -3.110 2.403 23.165 1.00 90.50 81 THR A O 1
ATOM 667 N N . PRO A 1 82 ? -1.297 2.589 24.488 1.00 89.06 82 PRO A N 1
ATOM 668 C CA . PRO A 1 82 ? -2.060 2.967 25.680 1.00 89.06 82 PRO A CA 1
ATOM 669 C C . PRO A 1 82 ? -2.970 4.176 25.444 1.00 89.06 82 PRO A C 1
ATOM 671 O O . PRO A 1 82 ? -4.093 4.213 25.945 1.00 89.06 82 PRO A O 1
ATOM 674 N N . GLU A 1 83 ? -2.514 5.137 24.639 1.00 91.25 83 GLU A N 1
ATOM 675 C CA . GLU A 1 83 ? -3.272 6.330 24.276 1.00 91.25 83 GLU A CA 1
ATOM 676 C C . GLU A 1 83 ? -4.511 5.989 23.438 1.00 91.25 83 GLU A C 1
ATOM 678 O O . GLU A 1 83 ? -5.615 6.422 23.772 1.00 91.25 83 GLU A O 1
ATOM 683 N N . PHE A 1 84 ? -4.361 5.196 22.372 1.00 89.81 84 PHE A N 1
ATOM 684 C CA . PHE A 1 84 ? -5.481 4.829 21.500 1.00 89.81 84 PHE A CA 1
ATOM 685 C C . PHE A 1 84 ? -6.486 3.914 22.210 1.00 89.81 84 PHE A C 1
ATOM 687 O O . PHE A 1 84 ? -7.700 4.112 22.115 1.00 89.81 84 PHE A O 1
ATOM 694 N N . LEU A 1 85 ? -5.989 2.948 22.987 1.00 90.75 85 LEU A N 1
ATOM 695 C CA . LEU A 1 85 ? -6.826 2.079 23.812 1.00 90.75 85 LEU A CA 1
ATOM 696 C C . LEU A 1 85 ? -7.591 2.884 24.870 1.00 90.75 85 LEU A C 1
ATOM 698 O O . LEU A 1 85 ? -8.781 2.641 25.071 1.00 90.75 85 LEU A O 1
ATOM 702 N N . GLY A 1 86 ? -6.950 3.884 25.482 1.00 90.94 86 GLY A N 1
ATOM 703 C CA . GLY A 1 86 ? -7.596 4.819 26.403 1.00 90.94 86 GLY A CA 1
ATOM 704 C C . GLY A 1 86 ? -8.722 5.618 25.740 1.00 90.94 86 GLY A C 1
ATOM 705 O O . GLY A 1 86 ? -9.812 5.716 26.301 1.00 90.94 86 GLY A O 1
ATOM 706 N N . GLN A 1 87 ? -8.513 6.110 24.513 1.00 91.81 87 GLN A N 1
ATOM 707 C CA . GLN A 1 87 ? -9.557 6.809 23.746 1.00 91.81 87 GLN A CA 1
ATOM 708 C C . GLN A 1 87 ? -10.758 5.906 23.442 1.00 91.81 87 GLN A C 1
ATOM 710 O O . GLN A 1 87 ? -11.907 6.335 23.578 1.00 91.81 87 GLN A O 1
ATOM 715 N N . ILE A 1 88 ? -10.522 4.642 23.070 1.00 91.69 88 ILE A N 1
ATOM 716 C CA . ILE A 1 88 ? -11.609 3.677 22.864 1.00 91.69 88 ILE A CA 1
ATOM 717 C C . ILE A 1 88 ? -12.331 3.387 24.184 1.00 91.69 88 ILE A C 1
ATOM 719 O O . ILE A 1 88 ? -13.562 3.385 24.218 1.00 91.69 88 ILE A O 1
ATOM 723 N N . GLN A 1 89 ? -11.593 3.162 25.272 1.00 90.75 89 GLN A N 1
ATOM 724 C CA . GLN A 1 89 ? -12.170 2.906 26.590 1.00 90.75 89 GLN A CA 1
ATOM 725 C C . GLN A 1 89 ? -13.062 4.069 27.042 1.00 90.75 89 GLN A C 1
ATOM 727 O O . GLN A 1 89 ? -14.166 3.842 27.542 1.00 90.75 89 GLN A O 1
ATOM 732 N N . GLU A 1 90 ? -12.616 5.309 26.841 1.00 90.94 90 GLU A N 1
ATOM 733 C CA . GLU A 1 90 ? -13.386 6.505 27.168 1.00 90.94 90 GLU A CA 1
ATOM 734 C C . GLU A 1 90 ? -14.635 6.633 26.289 1.00 90.94 90 GLU A C 1
ATOM 736 O O . GLU A 1 90 ? -15.729 6.864 26.812 1.00 90.94 90 GLU A O 1
ATOM 741 N N . ALA A 1 91 ? -14.513 6.406 24.977 1.00 92.50 91 ALA A N 1
ATOM 742 C CA . ALA A 1 91 ? -15.645 6.428 24.051 1.00 92.50 91 ALA A CA 1
ATOM 743 C C . ALA A 1 91 ? -16.706 5.377 24.420 1.00 92.50 91 ALA A C 1
ATOM 745 O O . ALA A 1 91 ? -17.903 5.683 24.467 1.00 92.50 91 ALA A O 1
ATOM 746 N N . ILE A 1 92 ? -16.273 4.155 24.746 1.00 91.44 92 ILE A N 1
ATOM 747 C CA . ILE A 1 92 ? -17.150 3.081 25.221 1.00 91.44 92 ILE A CA 1
ATOM 748 C C . ILE A 1 92 ? -17.780 3.464 26.563 1.00 91.44 92 ILE A C 1
ATOM 750 O O . ILE A 1 92 ? -18.996 3.365 26.718 1.00 91.44 92 ILE A O 1
ATOM 754 N N . GLY A 1 93 ? -16.984 3.938 27.524 1.00 91.31 93 GLY A N 1
ATOM 755 C CA . GLY A 1 93 ? -17.466 4.332 28.848 1.00 91.31 93 GLY A CA 1
ATOM 756 C C . GLY A 1 93 ? -18.495 5.459 28.789 1.00 91.31 93 GLY A C 1
ATOM 757 O O . GLY A 1 93 ? -19.511 5.408 29.484 1.00 91.31 93 GLY A O 1
ATOM 758 N N . SER A 1 94 ? -18.270 6.446 27.921 1.00 91.44 94 SER A N 1
ATOM 759 C CA . SER A 1 94 ? -19.216 7.529 27.654 1.00 91.44 94 SER A CA 1
ATOM 760 C C . SER A 1 94 ? -20.525 6.987 27.082 1.00 91.44 94 SER A C 1
ATOM 762 O O . SER A 1 94 ? -21.593 7.224 27.648 1.00 91.44 94 SER A O 1
ATOM 764 N N . LYS A 1 95 ? -20.442 6.137 26.047 1.00 92.56 95 LYS A N 1
ATOM 765 C CA . LYS A 1 95 ? -21.623 5.533 25.420 1.00 92.56 95 LYS A CA 1
ATOM 766 C C . LYS A 1 95 ? -22.427 4.663 26.386 1.00 92.56 95 LYS A C 1
ATOM 768 O O . LYS A 1 95 ? -23.656 4.713 26.364 1.00 92.56 95 LYS A O 1
ATOM 773 N N . ILE A 1 96 ? -21.755 3.887 27.239 1.00 91.62 96 ILE A N 1
ATOM 774 C CA . ILE A 1 96 ? -22.398 3.088 28.291 1.00 91.62 96 ILE A CA 1
ATOM 775 C C . ILE A 1 96 ? -23.110 4.007 29.285 1.00 91.62 96 ILE A C 1
ATOM 777 O O . ILE A 1 96 ? -24.268 3.755 29.609 1.00 91.62 96 ILE A O 1
ATOM 781 N N . GLY A 1 97 ? -22.459 5.085 29.731 1.00 90.12 97 GLY A N 1
ATOM 782 C CA . GLY A 1 97 ? -23.067 6.079 30.618 1.00 90.12 97 GLY A CA 1
ATOM 783 C C . GLY A 1 97 ? -24.357 6.666 30.044 1.00 90.12 97 GLY A C 1
ATOM 784 O O . GLY A 1 97 ? -25.388 6.658 30.717 1.00 90.12 97 GLY A O 1
ATOM 785 N N . ASP A 1 98 ? -24.325 7.085 28.779 1.00 91.25 98 ASP A N 1
ATOM 786 C CA . ASP A 1 98 ? -25.494 7.625 28.081 1.00 91.25 98 ASP A CA 1
ATOM 787 C C . ASP A 1 98 ? -26.617 6.588 27.962 1.00 91.25 98 ASP A C 1
ATOM 789 O O . ASP A 1 98 ? -27.782 6.883 28.235 1.00 91.25 98 ASP A O 1
ATOM 793 N N . MET A 1 99 ? -26.276 5.346 27.596 1.00 91.81 99 MET A N 1
ATOM 794 C CA . MET A 1 99 ? -27.244 4.251 27.496 1.00 91.81 99 MET A CA 1
ATOM 795 C C . MET A 1 99 ? -27.888 3.932 28.847 1.00 91.81 99 MET A C 1
ATOM 797 O O . MET A 1 99 ? -29.099 3.721 28.906 1.00 91.81 99 MET A O 1
ATOM 801 N N . LEU A 1 100 ? -27.108 3.912 29.929 1.00 91.19 100 LEU A N 1
ATOM 802 C CA . LEU A 1 100 ? -27.601 3.676 31.285 1.00 91.19 100 LEU A CA 1
ATOM 803 C C . LEU A 1 100 ? -28.526 4.806 31.756 1.00 91.19 100 LEU A C 1
ATOM 805 O O . LEU A 1 100 ? -29.600 4.532 32.299 1.00 91.19 100 LEU A O 1
ATOM 809 N N . ALA A 1 101 ? -28.154 6.064 31.505 1.00 88.44 101 ALA A N 1
ATOM 810 C CA . ALA A 1 101 ? -28.971 7.228 31.840 1.00 88.44 101 ALA A CA 1
ATOM 811 C C . ALA A 1 101 ? -30.293 7.239 31.060 1.00 88.44 101 ALA A C 1
ATOM 813 O O . ALA A 1 101 ? -31.360 7.489 31.628 1.00 88.44 101 ALA A O 1
ATOM 814 N N . GLU A 1 102 ? -30.250 6.910 29.771 1.00 90.50 102 GLU A N 1
ATOM 815 C CA . GLU A 1 102 ? -31.450 6.815 28.945 1.00 90.50 102 GLU A CA 1
ATOM 816 C C . GLU A 1 102 ? -32.339 5.646 29.382 1.00 90.50 102 GLU A C 1
ATOM 818 O O . GLU A 1 102 ? -33.557 5.790 29.512 1.00 90.50 102 GLU A O 1
ATOM 823 N N . ARG A 1 103 ? -31.737 4.498 29.716 1.00 89.62 103 ARG A N 1
ATOM 824 C CA . ARG A 1 103 ? -32.480 3.346 30.231 1.00 89.62 103 ARG A CA 1
ATOM 825 C C . ARG A 1 103 ? -33.121 3.646 31.582 1.00 89.62 103 ARG A C 1
ATOM 827 O O . ARG A 1 103 ? -34.255 3.227 31.791 1.00 89.62 103 ARG A O 1
ATOM 834 N N . ARG A 1 104 ? -32.470 4.427 32.457 1.00 88.94 104 ARG A N 1
ATOM 835 C CA . ARG A 1 104 ? -33.048 4.899 33.730 1.00 88.94 104 ARG A CA 1
ATOM 836 C C . ARG A 1 104 ? -34.347 5.672 33.502 1.00 88.94 104 ARG A C 1
ATOM 838 O O . ARG A 1 104 ? -35.319 5.411 34.207 1.00 88.94 104 ARG A O 1
ATOM 845 N N . LYS A 1 105 ? -34.415 6.557 32.501 1.00 88.38 105 LYS A N 1
ATOM 846 C CA . LYS A 1 105 ? -35.639 7.327 32.186 1.00 88.38 105 LYS A CA 1
ATOM 847 C C . LYS A 1 105 ? -36.823 6.440 31.791 1.00 88.38 105 LYS A C 1
ATOM 849 O O . LYS A 1 105 ? -37.967 6.804 32.046 1.00 88.38 105 LYS A O 1
ATOM 854 N N . GLN A 1 106 ? -36.549 5.277 31.199 1.00 91.06 106 GLN A N 1
ATOM 855 C CA . GLN A 1 106 ? -37.565 4.312 30.763 1.00 91.06 106 GLN A CA 1
ATOM 856 C C . GLN A 1 106 ? -38.111 3.447 31.913 1.00 91.06 106 GLN A C 1
ATOM 858 O O . GLN A 1 106 ? -39.104 2.743 31.732 1.00 91.06 106 GLN A O 1
ATOM 863 N N . LEU A 1 107 ? -37.489 3.478 33.097 1.00 90.56 107 LEU A N 1
ATOM 864 C CA . LEU A 1 107 ? -37.921 2.678 34.244 1.00 90.56 107 LEU A CA 1
ATOM 865 C C . LEU A 1 107 ? -39.114 3.320 34.975 1.00 90.56 107 LEU A C 1
ATOM 867 O O . LEU A 1 107 ? -39.259 4.541 34.964 1.00 90.56 107 LEU A O 1
ATOM 871 N N . PRO A 1 108 ? -39.953 2.540 35.683 1.00 90.56 108 PRO A N 1
ATOM 872 C CA . PRO A 1 108 ? -41.000 3.086 36.547 1.00 90.56 108 PRO A CA 1
ATOM 873 C C . PRO A 1 108 ? -40.435 4.010 37.638 1.00 90.56 108 PRO A C 1
ATOM 875 O O . PRO A 1 108 ? -39.346 3.773 38.162 1.00 90.56 108 PRO A O 1
ATOM 878 N N . ARG A 1 109 ? -41.208 5.026 38.057 1.00 85.81 109 ARG A N 1
ATOM 87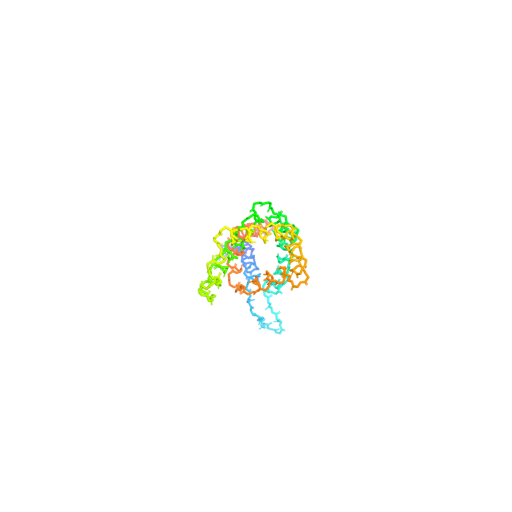9 C CA . ARG A 1 109 ? -40.774 6.062 39.026 1.00 85.81 109 ARG A CA 1
ATOM 880 C C . ARG A 1 109 ? -40.177 5.519 40.331 1.00 85.81 109 ARG A C 1
ATOM 882 O O . ARG A 1 109 ? -39.294 6.153 40.898 1.00 85.81 109 ARG A O 1
ATOM 889 N N . LEU A 1 110 ? -40.651 4.369 40.815 1.00 88.25 110 LEU A N 1
ATOM 890 C CA . LEU A 1 110 ? -40.114 3.723 42.020 1.00 88.25 110 LEU A CA 1
ATOM 891 C C . LEU A 1 110 ? -38.666 3.259 41.814 1.00 88.25 110 LEU A C 1
ATOM 893 O O . LEU A 1 110 ? -37.814 3.499 42.661 1.00 88.25 110 LEU A O 1
ATOM 897 N N . VAL A 1 111 ? -38.373 2.672 40.654 1.00 86.06 111 VAL A N 1
ATOM 898 C CA . VAL A 1 111 ? -37.043 2.163 40.304 1.00 86.06 111 VAL A CA 1
ATOM 899 C C . VAL A 1 111 ? -36.087 3.312 39.973 1.00 86.06 111 VAL A C 1
ATOM 901 O O . VAL A 1 111 ? -34.927 3.265 40.361 1.00 86.06 111 VAL A O 1
ATOM 904 N N . GLN A 1 112 ? -36.571 4.396 39.355 1.00 84.94 112 GLN A N 1
ATOM 905 C CA . GLN A 1 112 ? -35.759 5.598 39.088 1.00 84.94 112 GLN A CA 1
ATOM 906 C C . GLN A 1 112 ? -35.175 6.241 40.353 1.00 84.94 112 GLN A C 1
ATOM 908 O O . GLN A 1 112 ? -34.105 6.846 40.290 1.00 84.94 112 GLN A O 1
ATOM 913 N N . LYS A 1 113 ? -35.890 6.135 41.483 1.00 85.06 113 LYS A N 1
ATOM 914 C CA . LYS A 1 113 ? -35.434 6.627 42.791 1.00 85.06 113 LYS A CA 1
ATOM 915 C C . LYS A 1 113 ? -34.412 5.701 43.452 1.00 85.06 113 LYS A C 1
ATOM 917 O O . LYS A 1 113 ? -33.579 6.184 44.204 1.00 85.06 113 LYS A O 1
ATOM 922 N N . LEU A 1 114 ? -34.494 4.398 43.184 1.00 86.94 114 LEU A N 1
ATOM 923 C CA . LEU A 1 114 ? -33.538 3.394 43.664 1.00 86.94 114 LEU A CA 1
ATOM 924 C C . LEU A 1 114 ? -32.233 3.420 42.858 1.00 86.94 114 LEU A C 1
ATOM 926 O O . LEU A 1 114 ? -31.161 3.218 43.416 1.00 86.94 114 LEU A O 1
ATOM 930 N N . VAL A 1 115 ? -32.320 3.688 41.553 1.00 89.12 115 VAL A N 1
ATOM 931 C CA . VAL A 1 115 ? -31.163 3.843 40.665 1.00 89.12 115 VAL A CA 1
ATOM 932 C C . VAL A 1 115 ? -30.649 5.277 40.775 1.00 89.12 115 VAL A C 1
ATOM 934 O O . VAL A 1 115 ? -31.112 6.176 40.069 1.00 89.12 115 VAL A O 1
ATOM 937 N N . THR A 1 116 ? -29.723 5.496 41.704 1.00 87.75 116 THR A N 1
ATOM 938 C CA . THR A 1 116 ? -29.042 6.780 41.897 1.00 87.75 116 THR A CA 1
ATOM 939 C C . THR A 1 116 ? -27.978 7.017 40.826 1.00 87.75 116 THR A C 1
ATOM 941 O O . THR A 1 116 ? -27.509 6.081 40.177 1.00 87.75 116 THR A O 1
ATOM 944 N N . ASP A 1 117 ? -27.585 8.278 40.644 1.00 87.69 117 ASP A N 1
ATOM 945 C CA . ASP A 1 117 ? -26.498 8.636 39.728 1.00 87.69 117 ASP A CA 1
ATOM 946 C C . ASP A 1 117 ? -25.164 7.997 40.151 1.00 87.69 117 ASP A C 1
ATOM 948 O O . ASP A 1 117 ? -24.445 7.489 39.295 1.00 87.69 117 ASP A O 1
ATOM 952 N N . ASP A 1 118 ? -24.906 7.868 41.458 1.00 88.88 118 ASP A N 1
ATOM 953 C CA . ASP A 1 118 ? -23.724 7.170 41.988 1.00 88.88 118 ASP A CA 1
ATOM 954 C C . ASP A 1 118 ? -23.696 5.680 41.613 1.00 88.88 118 ASP A C 1
ATOM 956 O O . ASP A 1 118 ? -22.644 5.136 41.275 1.00 88.88 118 ASP A O 1
ATOM 960 N N . LEU A 1 119 ? -24.854 5.004 41.643 1.00 89.19 119 LEU A N 1
ATOM 961 C CA . LEU A 1 119 ? -24.965 3.610 41.204 1.00 89.19 119 LEU A CA 1
ATOM 962 C C . LEU A 1 119 ? -24.681 3.489 39.707 1.00 89.19 119 LEU A C 1
ATOM 964 O O . LEU A 1 119 ? -23.957 2.584 39.295 1.00 89.19 119 LEU A O 1
ATOM 968 N N . LEU A 1 120 ? -25.223 4.397 38.892 1.00 88.75 120 LEU A N 1
ATOM 969 C CA . LEU A 1 120 ? -24.960 4.407 37.453 1.00 88.75 120 LEU A CA 1
ATOM 970 C C . LEU A 1 120 ? -23.489 4.679 37.142 1.00 88.75 120 LEU A C 1
ATOM 972 O O . LEU A 1 120 ? -22.923 4.015 36.274 1.00 88.75 120 LEU A O 1
ATOM 976 N N . GLU A 1 121 ? -22.859 5.612 37.852 1.00 89.69 121 GLU A N 1
ATOM 977 C CA . GLU A 1 121 ? -21.439 5.910 37.686 1.00 89.69 121 GLU A CA 1
ATOM 978 C C . GLU A 1 121 ? -20.562 4.739 38.152 1.00 89.69 121 GLU A C 1
ATOM 980 O O . GLU A 1 121 ? -19.591 4.391 37.477 1.00 89.69 121 GLU A O 1
ATOM 985 N N . GLY A 1 122 ? -20.936 4.070 39.246 1.00 9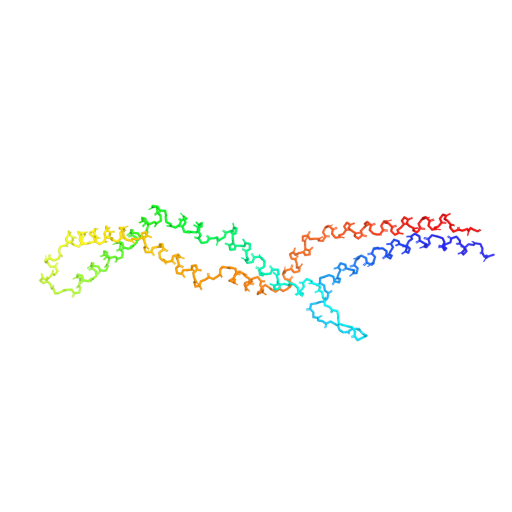0.62 122 GLY A N 1
ATOM 986 C CA . GLY A 1 122 ? -20.284 2.850 39.722 1.00 90.62 122 GLY A CA 1
ATOM 987 C C . GLY A 1 122 ? -20.366 1.708 38.707 1.00 90.62 122 GLY A C 1
ATOM 988 O O . GLY A 1 122 ? -19.346 1.096 38.390 1.00 90.62 122 GLY A O 1
ATOM 989 N N . VAL A 1 123 ? -21.550 1.468 38.130 1.00 90.88 123 VAL A N 1
ATOM 990 C CA . VAL A 1 123 ? -21.745 0.478 37.055 1.00 90.88 123 VAL A CA 1
ATOM 991 C C . VAL A 1 123 ? -20.938 0.865 35.818 1.00 90.88 123 VAL A C 1
ATOM 993 O O . VAL A 1 123 ? -20.228 0.022 35.273 1.00 90.88 123 VAL A O 1
ATOM 996 N N . ARG A 1 124 ? -20.977 2.137 35.398 1.00 90.88 124 ARG A N 1
ATOM 997 C CA . ARG A 1 124 ? -20.176 2.640 34.273 1.00 90.88 124 ARG A CA 1
ATOM 998 C C . ARG A 1 124 ? -18.687 2.377 34.496 1.00 90.88 124 ARG A C 1
ATOM 1000 O O . ARG A 1 124 ? -18.049 1.825 33.610 1.00 90.88 124 ARG A O 1
ATOM 1007 N N . LYS A 1 125 ? -18.137 2.735 35.663 1.00 90.50 125 LYS A N 1
ATOM 1008 C CA . LYS A 1 125 ? -16.716 2.518 35.993 1.00 90.50 125 LYS A CA 1
ATOM 1009 C C . LYS A 1 125 ? -16.357 1.036 36.031 1.00 90.50 125 LYS A C 1
ATOM 1011 O O . LYS A 1 125 ? -15.335 0.660 35.466 1.00 90.50 125 LYS A O 1
ATOM 1016 N N . ALA A 1 126 ? -17.196 0.196 36.639 1.00 91.00 126 ALA A N 1
ATOM 1017 C CA . ALA A 1 126 ? -16.974 -1.248 36.685 1.00 91.00 126 ALA A CA 1
ATOM 1018 C C . ALA A 1 126 ? -16.921 -1.856 35.273 1.00 91.00 126 ALA A C 1
ATOM 1020 O O . ALA A 1 126 ? -15.964 -2.552 34.944 1.00 91.00 126 ALA A O 1
ATOM 1021 N N . PHE A 1 127 ? -17.887 -1.519 34.411 1.00 90.62 127 PHE A N 1
ATOM 1022 C CA . PHE A 1 127 ? -17.893 -1.963 33.015 1.00 90.62 127 PHE A CA 1
ATOM 1023 C C . PHE A 1 127 ? -16.709 -1.409 32.219 1.00 90.62 127 PHE A C 1
ATOM 1025 O O . PHE A 1 127 ? -16.069 -2.157 31.489 1.00 90.62 127 PHE A O 1
ATOM 1032 N N . SER A 1 128 ? -16.389 -0.120 32.357 1.00 89.56 128 SER A N 1
ATOM 1033 C CA . SER A 1 128 ? -15.241 0.491 31.677 1.00 89.56 128 SER A CA 1
ATOM 1034 C C . SER A 1 128 ? -13.918 -0.164 32.061 1.00 89.56 128 SER A C 1
ATOM 1036 O O . SER A 1 128 ? -13.073 -0.338 31.190 1.00 89.56 128 SER A O 1
ATOM 1038 N N . ASN A 1 129 ? -13.730 -0.527 33.331 1.00 90.06 129 ASN A N 1
ATOM 1039 C CA . ASN A 1 129 ? -12.514 -1.192 33.796 1.00 90.06 129 ASN A CA 1
ATOM 1040 C C . ASN A 1 129 ? -12.433 -2.641 33.308 1.00 90.06 129 ASN A C 1
ATOM 1042 O O . ASN A 1 129 ? -11.371 -3.067 32.863 1.00 90.06 129 ASN A O 1
ATOM 1046 N N . GLU A 1 130 ? -13.551 -3.371 33.333 1.00 90.81 130 GLU A N 1
ATOM 1047 C CA . GLU A 1 130 ? -13.611 -4.732 32.790 1.00 90.81 130 GLU A CA 1
ATOM 1048 C C . GLU A 1 130 ? -13.279 -4.726 31.292 1.00 90.81 130 GLU A C 1
ATOM 1050 O O . GLU A 1 130 ? -12.410 -5.464 30.835 1.00 90.81 130 GLU A O 1
ATOM 1055 N N . ILE A 1 131 ? -13.900 -3.824 30.523 1.00 89.56 131 ILE A N 1
ATOM 1056 C CA . ILE A 1 131 ? -13.646 -3.691 29.084 1.00 89.56 131 ILE A CA 1
ATOM 1057 C C . ILE A 1 131 ? -12.190 -3.317 28.820 1.00 89.56 131 ILE A C 1
ATOM 1059 O O . ILE A 1 131 ? -11.594 -3.879 27.910 1.00 89.56 131 ILE A O 1
ATOM 1063 N N . ALA A 1 132 ? -11.595 -2.425 29.614 1.00 88.38 132 ALA A N 1
ATOM 1064 C CA . ALA A 1 132 ? -10.191 -2.045 29.459 1.00 88.38 132 ALA A CA 1
ATOM 1065 C C . ALA A 1 132 ? -9.229 -3.232 29.588 1.00 88.38 132 ALA A C 1
ATOM 1067 O O . ALA A 1 132 ? -8.234 -3.280 28.871 1.00 88.38 132 ALA A O 1
ATOM 1068 N N . GLY A 1 133 ? -9.543 -4.195 30.461 1.00 89.44 133 GLY A N 1
ATOM 1069 C CA . GLY A 1 133 ? -8.752 -5.416 30.621 1.00 89.44 133 GLY A CA 1
ATOM 1070 C C . GLY A 1 133 ? -8.773 -6.317 29.383 1.00 89.44 133 GLY A C 1
ATOM 1071 O O . GLY A 1 133 ? -7.755 -6.913 29.048 1.00 89.44 133 GLY A O 1
ATOM 1072 N N . HIS A 1 134 ? -9.901 -6.371 28.668 1.00 91.69 134 HIS A N 1
ATOM 1073 C CA . HIS A 1 134 ? -10.088 -7.242 27.494 1.00 91.69 134 HIS A CA 1
ATOM 1074 C C . HIS A 1 134 ? -9.885 -6.532 26.151 1.00 91.69 134 HIS A C 1
ATOM 1076 O O . HIS A 1 134 ? -9.764 -7.182 25.110 1.00 91.69 134 HIS A O 1
ATOM 1082 N N . LEU A 1 135 ? -9.867 -5.198 26.148 1.00 91.75 135 LEU A N 1
ATOM 1083 C CA . LEU A 1 135 ? -9.785 -4.386 24.938 1.00 91.75 135 LEU A CA 1
ATOM 1084 C C . LEU A 1 135 ? -8.522 -4.665 24.104 1.00 91.75 135 LEU A C 1
ATOM 1086 O O . LEU A 1 135 ? -8.677 -4.808 22.889 1.00 91.75 135 LEU A O 1
ATOM 1090 N N . PRO A 1 136 ? -7.311 -4.809 24.688 1.00 90.62 136 PRO A N 1
ATOM 1091 C CA . PRO A 1 136 ? -6.116 -5.150 23.916 1.00 90.62 136 PRO A CA 1
ATOM 1092 C C . PRO A 1 136 ? -6.277 -6.469 23.149 1.00 90.62 136 PRO A C 1
ATOM 1094 O O . PRO A 1 136 ? -6.023 -6.519 21.950 1.00 90.62 136 PRO A O 1
ATOM 1097 N N . GLU A 1 137 ? -6.793 -7.515 23.805 1.00 91.62 137 GLU A N 1
ATOM 1098 C CA . GLU A 1 137 ? -7.019 -8.820 23.169 1.00 91.62 137 GLU A CA 1
ATOM 1099 C C . GLU A 1 137 ? -8.103 -8.774 22.085 1.00 91.62 137 GLU A C 1
ATOM 1101 O O . GLU A 1 137 ? -8.076 -9.546 21.124 1.00 91.62 137 GLU A O 1
ATOM 1106 N N . LEU A 1 138 ? -9.113 -7.917 22.250 1.00 91.94 138 LEU A N 1
ATOM 1107 C CA . LEU A 1 138 ? -10.158 -7.737 21.246 1.00 91.94 138 LEU A CA 1
ATOM 1108 C C . LEU A 1 138 ? -9.596 -7.061 19.992 1.00 91.94 138 LEU A C 1
ATOM 1110 O O . LEU A 1 138 ? -9.846 -7.537 18.887 1.00 91.94 138 LEU A O 1
ATOM 1114 N N . VAL A 1 139 ? -8.818 -5.990 20.169 1.00 91.88 139 VAL A N 1
ATOM 1115 C CA . VAL A 1 139 ? -8.137 -5.288 19.073 1.00 91.88 139 VAL A CA 1
ATOM 1116 C C . VAL A 1 139 ? -7.162 -6.226 18.363 1.00 91.88 139 VAL A C 1
ATOM 1118 O O . VAL A 1 139 ? -7.159 -6.283 17.136 1.00 91.88 139 VAL A O 1
ATOM 1121 N N . ASP A 1 140 ? -6.402 -7.022 19.113 1.00 90.75 140 ASP A N 1
ATOM 1122 C CA . ASP A 1 140 ? -5.489 -8.017 18.552 1.00 90.75 140 ASP A CA 1
ATOM 1123 C C . ASP A 1 140 ? -6.220 -9.044 17.681 1.00 90.75 140 ASP A C 1
ATOM 1125 O O . ASP A 1 140 ? -5.864 -9.226 16.516 1.00 90.75 140 ASP A O 1
ATOM 1129 N N . ARG A 1 141 ? -7.313 -9.629 18.189 1.00 92.19 141 ARG A N 1
ATOM 1130 C CA . ARG A 1 141 ? -8.157 -10.547 17.407 1.00 92.19 141 ARG A CA 1
ATOM 1131 C C . ARG A 1 141 ? -8.740 -9.890 16.156 1.00 92.19 141 ARG A C 1
ATOM 1133 O O . ARG A 1 141 ? -8.884 -10.551 15.132 1.00 92.19 141 ARG A O 1
ATOM 1140 N N . MET A 1 142 ? -9.083 -8.602 16.212 1.00 91.50 142 MET A N 1
ATOM 1141 C CA . MET A 1 142 ? -9.545 -7.870 15.029 1.00 91.50 142 MET A CA 1
ATOM 1142 C C . MET A 1 142 ? -8.450 -7.754 13.967 1.00 91.50 142 MET A C 1
ATOM 1144 O O . MET A 1 142 ? -8.748 -7.927 12.788 1.00 91.50 142 MET A O 1
ATOM 1148 N N . PHE A 1 143 ? -7.199 -7.490 14.355 1.00 90.94 143 PHE A N 1
ATOM 1149 C CA . PHE A 1 143 ? -6.078 -7.459 13.411 1.00 90.94 143 PHE A CA 1
ATOM 1150 C C . PHE A 1 143 ? -5.795 -8.826 12.795 1.00 90.94 143 PHE A C 1
ATOM 1152 O O . PHE A 1 143 ? -5.544 -8.891 11.591 1.00 90.94 143 PHE A O 1
ATOM 1159 N N . ASP A 1 144 ? -5.900 -9.901 13.576 1.00 91.50 144 ASP A N 1
ATOM 1160 C CA . ASP A 1 144 ? -5.751 -11.262 13.060 1.00 91.50 144 ASP A CA 1
ATOM 1161 C C . ASP A 1 144 ? -6.823 -11.544 11.988 1.00 91.50 144 ASP A C 1
ATOM 1163 O O . ASP A 1 144 ? -6.492 -11.896 10.854 1.00 91.50 144 ASP A O 1
ATOM 1167 N N . LEU A 1 145 ? -8.095 -11.240 12.281 1.00 92.25 145 LEU A N 1
ATOM 1168 C CA . LEU A 1 145 ? -9.198 -11.371 11.319 1.00 92.25 145 LEU A CA 1
ATOM 1169 C C . LEU A 1 145 ? -9.021 -10.496 10.071 1.00 92.25 145 LEU A C 1
ATOM 1171 O O . LEU A 1 145 ? -9.354 -10.933 8.966 1.00 92.25 145 LEU A O 1
ATOM 1175 N N . LEU A 1 146 ? -8.526 -9.263 10.223 1.00 91.44 146 LEU A N 1
ATOM 1176 C CA . LEU A 1 146 ? -8.236 -8.385 9.087 1.00 91.44 146 LEU A CA 1
ATOM 1177 C C . LEU A 1 146 ? -7.135 -8.979 8.210 1.00 91.44 146 LEU A C 1
ATOM 1179 O O . LEU A 1 146 ? -7.298 -9.011 6.995 1.00 91.44 146 LEU A O 1
ATOM 1183 N N . SER A 1 147 ? -6.061 -9.492 8.810 1.00 88.62 147 SER A N 1
ATOM 1184 C CA . SER A 1 147 ? -4.944 -10.078 8.066 1.00 88.62 147 SER A CA 1
ATOM 1185 C C . SER A 1 147 ? -5.339 -11.321 7.262 1.00 88.62 147 SER A C 1
ATOM 1187 O O . SER A 1 147 ? -4.820 -11.537 6.170 1.00 88.62 147 SER A O 1
ATOM 1189 N N . GLU A 1 148 ? -6.297 -12.105 7.761 1.00 89.50 148 GLU A N 1
ATOM 1190 C CA . GLU A 1 148 ? -6.793 -13.305 7.082 1.00 89.50 148 GLU A CA 1
ATOM 1191 C C . GLU A 1 148 ? -7.788 -12.985 5.958 1.00 89.50 148 GLU A C 1
ATOM 1193 O O . GLU A 1 148 ? -7.804 -13.661 4.928 1.00 89.50 148 GLU A O 1
ATOM 1198 N N . ASN A 1 149 ? -8.634 -11.966 6.140 1.00 90.06 149 ASN A N 1
ATOM 1199 C CA . ASN A 1 149 ? -9.763 -11.700 5.239 1.00 90.06 149 ASN A CA 1
ATOM 1200 C C . ASN A 1 149 ? -9.537 -10.527 4.277 1.00 90.06 149 ASN A C 1
ATOM 1202 O O . ASN A 1 149 ? -10.261 -10.389 3.287 1.00 90.06 149 ASN A O 1
ATOM 1206 N N . VAL A 1 150 ? -8.557 -9.666 4.547 1.00 89.12 150 VAL A N 1
ATOM 1207 C CA . VAL A 1 150 ? -8.271 -8.469 3.755 1.00 89.12 150 VAL A CA 1
ATOM 1208 C C . VAL A 1 150 ? -6.853 -8.573 3.203 1.00 89.12 150 VAL A C 1
ATOM 1210 O O . VAL A 1 150 ? -5.891 -8.731 3.943 1.00 89.12 150 VAL A O 1
ATOM 1213 N N . SER A 1 151 ? -6.702 -8.446 1.883 1.00 88.44 151 SER A N 1
ATOM 1214 C CA . SER A 1 151 ? -5.384 -8.296 1.257 1.00 88.44 151 SER A CA 1
ATOM 1215 C C . SER A 1 151 ? -5.203 -6.845 0.839 1.00 88.44 151 SER A C 1
ATOM 1217 O O . SER A 1 151 ? -5.908 -6.350 -0.051 1.00 88.44 151 SER A O 1
ATOM 1219 N N . ILE A 1 152 ? -4.248 -6.169 1.475 1.00 88.81 152 ILE A N 1
ATOM 1220 C CA . ILE A 1 152 ? -3.898 -4.787 1.140 1.00 88.81 152 ILE A CA 1
ATOM 1221 C C . ILE A 1 152 ? -3.283 -4.766 -0.255 1.00 88.81 152 ILE A C 1
ATOM 1223 O O . ILE A 1 152 ? -3.637 -3.899 -1.057 1.00 88.81 152 ILE A O 1
ATOM 1227 N N . GLN A 1 153 ? -2.460 -5.765 -0.593 1.00 90.12 153 GLN A N 1
ATOM 1228 C CA . GLN A 1 153 ? -1.912 -5.904 -1.939 1.00 90.12 153 GLN A CA 1
ATOM 1229 C C . GLN A 1 153 ? -3.019 -5.912 -2.985 1.00 90.12 153 GLN A C 1
ATOM 1231 O O . GLN A 1 153 ? -2.940 -5.162 -3.960 1.00 90.12 153 GLN A O 1
ATOM 1236 N N . ARG A 1 154 ? -4.052 -6.741 -2.798 1.00 88.75 154 ARG A N 1
ATOM 1237 C CA . ARG A 1 154 ? -5.152 -6.837 -3.758 1.00 88.75 154 ARG A CA 1
ATOM 1238 C C . ARG A 1 154 ? -5.934 -5.531 -3.845 1.00 88.75 154 ARG A C 1
ATOM 1240 O O . ARG A 1 154 ? -6.194 -5.067 -4.952 1.00 88.75 154 ARG A O 1
ATOM 1247 N N . LEU A 1 155 ? -6.258 -4.920 -2.705 1.00 89.81 155 LEU A N 1
ATOM 1248 C CA . LEU A 1 155 ? -6.990 -3.654 -2.655 1.00 89.81 155 LEU A CA 1
ATOM 1249 C C . LEU A 1 155 ? -6.240 -2.541 -3.405 1.00 89.81 155 LEU A C 1
ATOM 1251 O O . LEU A 1 155 ? -6.822 -1.826 -4.221 1.00 89.81 155 LEU A O 1
ATOM 1255 N N . VAL A 1 156 ? -4.936 -2.417 -3.160 1.00 89.06 156 VAL A N 1
ATOM 1256 C CA . VAL A 1 156 ? -4.077 -1.432 -3.822 1.00 89.06 156 VAL A CA 1
ATOM 1257 C C . VAL A 1 156 ? -3.921 -1.766 -5.302 1.00 89.06 156 VAL A C 1
ATOM 1259 O O . VAL A 1 156 ? -4.071 -0.877 -6.135 1.00 89.06 156 VAL A O 1
ATOM 1262 N N . ALA A 1 157 ? -3.682 -3.030 -5.654 1.00 88.06 157 ALA A N 1
ATOM 1263 C CA . ALA A 1 157 ? -3.540 -3.455 -7.043 1.00 88.06 157 ALA A CA 1
ATOM 1264 C C . ALA A 1 157 ? -4.809 -3.171 -7.858 1.00 88.06 157 ALA A C 1
ATOM 1266 O O . ALA A 1 157 ? -4.712 -2.649 -8.965 1.00 88.06 157 ALA A O 1
ATOM 1267 N N . GLU A 1 158 ? -5.997 -3.439 -7.311 1.00 87.25 158 GLU A N 1
ATOM 1268 C CA . GLU A 1 158 ? -7.274 -3.121 -7.959 1.00 87.25 158 GLU A CA 1
ATOM 1269 C C . GLU A 1 158 ? -7.456 -1.607 -8.132 1.00 87.25 158 GLU A C 1
ATOM 1271 O O . GLU A 1 158 ? -7.853 -1.156 -9.206 1.00 87.25 158 GLU A O 1
ATOM 1276 N N . LYS A 1 159 ? -7.097 -0.797 -7.125 1.00 85.50 159 LYS A N 1
ATOM 1277 C CA . LYS A 1 159 ? -7.143 0.671 -7.233 1.00 85.50 159 LYS A CA 1
ATOM 1278 C C . LYS A 1 159 ? -6.155 1.213 -8.264 1.00 85.50 159 LYS A C 1
ATOM 1280 O O . LYS A 1 159 ? -6.529 2.091 -9.033 1.00 85.50 159 LYS A O 1
ATOM 1285 N N . VAL A 1 160 ? -4.935 0.681 -8.316 1.00 82.81 160 VAL A N 1
ATOM 1286 C CA . VAL A 1 160 ? -3.900 1.057 -9.295 1.00 82.81 160 VAL A CA 1
ATOM 1287 C C . VAL A 1 160 ? -4.280 0.600 -10.705 1.00 82.81 160 VAL A C 1
ATOM 1289 O O . VAL A 1 160 ? -4.082 1.339 -11.665 1.00 82.81 160 VAL A O 1
ATOM 1292 N N . ALA A 1 161 ? -4.872 -0.583 -10.854 1.00 79.12 161 ALA A N 1
ATOM 1293 C CA . ALA A 1 161 ? -5.388 -1.062 -12.134 1.00 79.12 161 ALA A CA 1
ATOM 1294 C C . ALA A 1 161 ? -6.601 -0.245 -12.612 1.00 79.12 161 ALA A C 1
ATOM 1296 O O . ALA A 1 161 ? -6.790 -0.085 -13.816 1.00 79.12 161 ALA A O 1
ATOM 1297 N N . ALA A 1 162 ? -7.393 0.295 -11.680 1.00 77.00 162 ALA A N 1
ATOM 1298 C CA . ALA A 1 162 ? -8.509 1.190 -11.971 1.00 77.00 162 ALA A CA 1
ATOM 1299 C C . ALA A 1 162 ? -8.073 2.616 -12.351 1.00 77.00 162 ALA A C 1
ATOM 1301 O O . ALA A 1 162 ? -8.904 3.386 -12.836 1.00 77.00 162 ALA A O 1
ATOM 1302 N N . PHE A 1 163 ? -6.796 2.986 -12.172 1.00 74.06 163 PHE A N 1
ATOM 1303 C CA . PHE A 1 163 ? -6.286 4.209 -12.787 1.00 74.06 163 PHE A CA 1
ATOM 1304 C C . PHE A 1 163 ? -6.317 4.06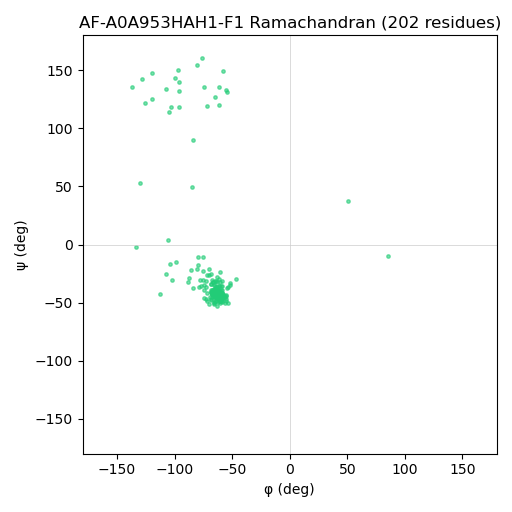3 -14.307 1.00 74.06 163 PHE A C 1
ATOM 1306 O O . PHE A 1 163 ? -5.767 3.122 -14.884 1.00 74.06 163 PHE A O 1
ATOM 1313 N N . GLU A 1 164 ? -6.942 5.039 -14.959 1.00 68.19 164 GLU A N 1
ATOM 1314 C CA . GLU A 1 164 ? -6.946 5.143 -16.410 1.00 68.19 164 GLU A CA 1
ATOM 1315 C C . GLU A 1 164 ? -5.501 5.149 -16.925 1.00 68.19 164 GLU A C 1
ATOM 1317 O O . GLU A 1 164 ? -4.658 5.914 -16.446 1.00 68.19 164 GLU A O 1
ATOM 1322 N N . LEU A 1 165 ? -5.227 4.314 -17.934 1.00 65.06 165 LEU A N 1
ATOM 1323 C CA . LEU A 1 165 ? -3.939 4.237 -18.638 1.00 65.06 165 LEU A CA 1
ATOM 1324 C C . LEU A 1 165 ? -3.389 5.618 -19.028 1.00 65.06 165 LEU A C 1
ATOM 1326 O O . LEU A 1 165 ? -2.179 5.801 -19.084 1.00 65.06 165 LEU A O 1
ATOM 1330 N N . GLU A 1 166 ? -4.277 6.584 -19.265 1.00 64.94 166 GLU A N 1
ATOM 1331 C CA . GLU A 1 166 ? -3.967 7.985 -19.553 1.00 64.94 166 GLU A CA 1
ATOM 1332 C C . GLU A 1 166 ? -3.176 8.677 -18.448 1.00 64.94 166 GLU A C 1
ATOM 1334 O O . GLU A 1 166 ? -2.147 9.282 -18.733 1.00 64.94 166 GLU A O 1
ATOM 1339 N N . LYS A 1 167 ? -3.610 8.546 -17.193 1.00 67.38 167 LYS A N 1
ATOM 1340 C CA . LYS A 1 167 ? -2.948 9.197 -16.056 1.00 67.38 167 LYS A CA 1
ATOM 1341 C C . LYS A 1 167 ? -1.622 8.529 -15.728 1.00 67.38 167 LYS A C 1
ATOM 1343 O O . LYS A 1 167 ? -0.660 9.207 -15.385 1.00 67.38 167 LYS A O 1
ATOM 1348 N N . LEU A 1 168 ? -1.551 7.203 -15.866 1.00 66.81 168 LEU A N 1
ATOM 1349 C CA . LEU A 1 168 ? -0.297 6.475 -15.681 1.00 66.81 168 LEU A CA 1
ATOM 1350 C C . LEU A 1 168 ? 0.725 6.858 -16.764 1.00 66.81 168 LEU A C 1
ATOM 1352 O O . LEU A 1 168 ? 1.887 7.098 -16.448 1.00 66.81 168 LEU A O 1
ATOM 1356 N N . GLU A 1 169 ? 0.288 6.962 -18.023 1.00 66.00 169 GLU A N 1
ATOM 1357 C CA . GLU A 1 169 ? 1.110 7.463 -19.131 1.00 66.00 169 GLU A CA 1
ATOM 1358 C C . GLU A 1 169 ? 1.584 8.890 -18.845 1.00 66.00 169 GLU A C 1
ATOM 1360 O O . GLU A 1 169 ? 2.767 9.158 -18.989 1.00 66.00 169 GLU A O 1
ATOM 1365 N N . GLU A 1 170 ? 0.711 9.784 -18.382 1.00 74.31 170 GLU A N 1
ATOM 1366 C CA . GLU A 1 170 ? 1.064 11.173 -18.080 1.00 74.31 170 GLU A CA 1
ATOM 1367 C C . GLU A 1 170 ? 2.091 11.293 -16.945 1.00 74.31 170 GLU A C 1
ATOM 1369 O 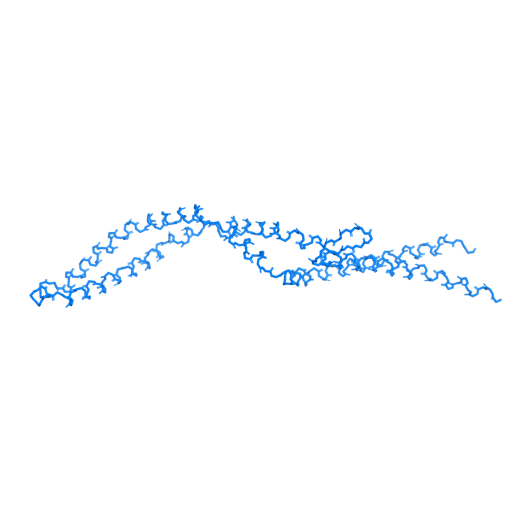O . GLU A 1 170 ? 3.070 12.028 -17.079 1.00 74.31 170 GLU A O 1
ATOM 1374 N N . VAL A 1 171 ? 1.937 10.534 -15.857 1.00 71.19 171 VAL A N 1
ATOM 1375 C CA . VAL A 1 171 ? 2.898 10.535 -14.740 1.00 71.19 171 VAL A CA 1
ATOM 1376 C C . VAL A 1 171 ? 4.247 9.968 -15.185 1.00 71.19 171 VAL A C 1
ATOM 1378 O O . VAL A 1 171 ? 5.280 10.604 -14.982 1.00 71.19 171 VAL A O 1
ATOM 1381 N N . VAL A 1 172 ? 4.262 8.806 -15.845 1.00 71.44 172 VAL A N 1
ATOM 1382 C CA . VAL A 1 172 ? 5.519 8.180 -16.287 1.00 71.44 172 VAL A CA 1
ATOM 1383 C C . VAL A 1 172 ? 6.191 9.016 -17.376 1.00 71.44 172 VAL A C 1
ATOM 1385 O O . VAL A 1 172 ? 7.400 9.228 -17.327 1.00 71.44 172 VAL A O 1
ATOM 1388 N N . PHE A 1 173 ? 5.427 9.528 -18.342 1.00 73.38 173 PHE A N 1
ATOM 1389 C CA . PHE A 1 173 ? 5.955 10.351 -19.424 1.00 73.38 173 PHE A CA 1
ATOM 1390 C C . PHE A 1 173 ? 6.435 11.707 -18.913 1.00 73.38 173 PHE A C 1
ATOM 1392 O O . PHE A 1 173 ? 7.501 12.144 -19.322 1.00 73.38 173 PHE A O 1
ATOM 1399 N N . SER A 1 174 ? 5.726 12.370 -17.996 1.00 76.00 174 SER A N 1
ATOM 1400 C CA . SER A 1 174 ? 6.180 13.660 -17.450 1.00 76.00 174 SER A CA 1
ATOM 1401 C C . SER A 1 174 ? 7.485 13.534 -16.658 1.00 76.00 174 SER A C 1
ATOM 1403 O O . SER A 1 174 ? 8.348 14.408 -16.773 1.00 76.00 174 SER A O 1
ATOM 1405 N N . LEU A 1 175 ? 7.669 12.427 -15.932 1.00 74.19 175 LEU A N 1
ATOM 1406 C CA . LEU A 1 175 ? 8.909 12.120 -15.217 1.00 74.19 175 LEU A CA 1
ATOM 1407 C C . LEU A 1 175 ? 10.041 11.732 -16.184 1.00 74.19 175 LEU A C 1
ATOM 1409 O O . LEU A 1 175 ? 11.133 12.294 -16.117 1.00 74.19 175 LEU A O 1
ATOM 1413 N N . ALA A 1 176 ? 9.775 10.828 -17.132 1.00 77.88 176 ALA A N 1
ATOM 1414 C CA . ALA A 1 176 ? 10.789 10.291 -18.041 1.00 77.88 176 ALA A CA 1
ATOM 1415 C C . ALA A 1 176 ? 11.117 11.213 -19.231 1.00 77.88 176 ALA A C 1
ATOM 1417 O O . ALA A 1 176 ? 12.191 11.099 -19.816 1.00 77.88 176 ALA A O 1
ATOM 1418 N N . ALA A 1 177 ? 10.249 12.156 -19.611 1.00 78.94 177 ALA A N 1
ATOM 1419 C CA . ALA A 1 177 ? 10.413 12.974 -20.821 1.00 78.94 177 ALA A CA 1
ATOM 1420 C C . ALA A 1 177 ? 11.690 13.821 -20.831 1.00 78.94 177 ALA A C 1
ATOM 1422 O O . ALA A 1 177 ? 12.151 14.236 -21.896 1.00 78.94 177 ALA A O 1
ATOM 1423 N N . ARG A 1 178 ? 12.258 14.144 -19.665 1.00 82.19 178 ARG A N 1
ATOM 1424 C CA . ARG A 1 178 ? 13.545 14.849 -19.606 1.00 82.19 178 ARG A CA 1
ATOM 1425 C C . ARG A 1 178 ? 14.703 13.914 -19.951 1.00 82.19 178 ARG A C 1
ATOM 1427 O O . ARG A 1 178 ? 15.536 14.278 -20.773 1.00 82.19 178 ARG A O 1
ATOM 1434 N N . GLU A 1 179 ? 14.717 12.720 -19.371 1.00 87.19 179 GLU A N 1
ATOM 1435 C CA . GLU A 1 179 ? 15.750 11.709 -19.612 1.00 87.19 179 GLU A CA 1
ATOM 1436 C C . GLU A 1 179 ? 15.674 11.164 -21.042 1.00 87.19 179 GLU A C 1
ATOM 1438 O O . GLU A 1 179 ? 16.681 11.089 -21.739 1.00 87.19 179 GLU A O 1
ATOM 1443 N N . LEU A 1 180 ? 14.466 10.892 -21.536 1.00 85.56 180 LEU A N 1
ATOM 1444 C CA . LEU A 1 180 ? 14.229 10.392 -22.890 1.00 85.56 180 LEU A CA 1
ATOM 1445 C C . LEU A 1 180 ? 14.693 11.383 -23.972 1.00 85.56 180 LEU A C 1
ATOM 1447 O O . LEU A 1 180 ? 15.295 10.971 -24.961 1.00 85.56 180 LEU A O 1
ATOM 1451 N N . ARG A 1 181 ? 14.515 12.694 -23.753 1.00 85.94 181 ARG A N 1
ATOM 1452 C CA . ARG A 1 181 ? 15.033 13.736 -24.660 1.00 85.94 181 ARG A CA 1
ATOM 1453 C C . ARG A 1 181 ? 16.559 13.784 -24.719 1.00 85.94 181 ARG A C 1
ATOM 1455 O O . ARG A 1 181 ? 17.107 14.112 -25.769 1.00 85.94 181 ARG A O 1
ATOM 1462 N N . LEU A 1 182 ? 17.254 13.452 -23.627 1.00 90.50 182 LEU A N 1
ATOM 1463 C CA . LEU A 1 182 ? 18.714 13.327 -23.658 1.00 90.50 182 LEU A CA 1
ATOM 1464 C C . LEU A 1 182 ? 19.131 12.163 -24.557 1.00 90.50 182 LEU A C 1
ATOM 1466 O O . LEU A 1 182 ? 20.051 12.320 -25.353 1.00 90.50 182 LEU A O 1
ATOM 1470 N N . ILE A 1 183 ? 18.426 11.031 -24.486 1.00 90.50 183 ILE A N 1
ATOM 1471 C CA . ILE A 1 183 ? 18.701 9.863 -25.333 1.00 90.50 183 ILE A CA 1
ATOM 1472 C C . ILE A 1 183 ? 18.466 10.199 -26.813 1.00 90.50 183 ILE A C 1
ATOM 1474 O O . ILE A 1 183 ? 19.327 9.914 -27.643 1.00 90.50 183 ILE A O 1
ATOM 1478 N N . GLU A 1 184 ? 17.355 10.868 -27.147 1.00 91.56 184 GLU A N 1
ATOM 1479 C CA . GLU A 1 184 ? 17.086 11.347 -28.514 1.00 91.56 184 GLU A CA 1
ATOM 1480 C C . GLU A 1 184 ? 18.214 12.238 -29.049 1.00 91.56 184 GLU A C 1
ATOM 1482 O O . GLU A 1 184 ? 18.653 12.068 -30.190 1.00 91.56 184 GLU A O 1
ATOM 1487 N N . LEU A 1 185 ? 18.708 13.164 -28.219 1.00 92.69 185 LEU A N 1
ATOM 1488 C CA . LEU A 1 185 ? 19.800 14.063 -28.582 1.00 92.69 185 LEU A CA 1
ATOM 1489 C C . LEU A 1 185 ? 21.127 13.313 -28.752 1.00 92.69 185 LEU A C 1
ATOM 1491 O O . LEU A 1 185 ? 21.844 13.571 -29.714 1.00 92.69 185 LEU A O 1
ATOM 1495 N N . PHE A 1 186 ? 21.445 12.370 -27.863 1.00 95.00 186 PHE A N 1
ATOM 1496 C CA . PHE A 1 186 ? 22.649 11.540 -27.965 1.00 95.00 186 PHE A CA 1
ATOM 1497 C C . PHE A 1 186 ? 22.645 10.690 -29.235 1.00 95.00 186 PHE A C 1
ATOM 1499 O O . PHE A 1 186 ? 23.642 10.661 -29.954 1.00 95.00 186 PHE A O 1
ATOM 1506 N N . CYS A 1 187 ? 21.529 10.033 -29.552 1.00 93.94 187 CYS A N 1
ATOM 1507 C CA . CYS A 1 187 ? 21.402 9.238 -30.772 1.00 93.94 187 CYS A CA 1
ATOM 1508 C C . CYS A 1 187 ? 21.468 10.108 -32.034 1.00 93.94 187 CYS A C 1
ATOM 1510 O O . CYS A 1 187 ? 22.104 9.711 -33.011 1.00 93.94 187 CYS A O 1
ATOM 1512 N N . GLY A 1 188 ? 20.877 11.307 -32.008 1.00 94.94 188 GLY A N 1
ATOM 1513 C CA . GLY A 1 188 ? 21.026 12.289 -33.083 1.00 94.94 188 GLY A CA 1
ATOM 1514 C C . GLY A 1 188 ? 22.474 12.760 -33.254 1.00 94.94 188 GLY A C 1
ATOM 1515 O O . GLY A 1 188 ? 22.993 12.774 -34.368 1.00 94.94 188 GLY A O 1
ATOM 1516 N N . ALA A 1 189 ? 23.165 13.073 -32.157 1.00 95.75 189 ALA A N 1
ATOM 1517 C CA . ALA A 1 189 ? 24.565 13.489 -32.177 1.00 95.75 189 ALA A CA 1
ATOM 1518 C C . ALA A 1 189 ? 25.491 12.370 -32.681 1.00 95.75 189 ALA A C 1
ATOM 1520 O O . ALA A 1 189 ? 26.353 12.617 -33.519 1.00 95.75 189 ALA A O 1
ATOM 1521 N N . LEU A 1 190 ? 25.286 11.127 -32.238 1.00 94.75 190 LEU A N 1
ATOM 1522 C CA . LEU A 1 190 ? 26.040 9.971 -32.727 1.00 94.75 190 LEU A CA 1
ATOM 1523 C C . LEU A 1 190 ? 25.788 9.718 -34.215 1.00 94.75 190 LEU A C 1
ATOM 1525 O O . LEU A 1 190 ? 26.741 9.508 -34.961 1.00 94.75 190 LEU A O 1
ATOM 1529 N N . GLY A 1 191 ? 24.529 9.786 -34.660 1.00 93.44 191 GLY A N 1
ATOM 1530 C CA . GLY A 1 191 ? 24.177 9.673 -36.076 1.00 93.44 191 GLY A CA 1
ATOM 1531 C C . GLY A 1 191 ? 24.847 10.752 -36.929 1.00 93.44 191 GLY A C 1
ATOM 1532 O O . GLY A 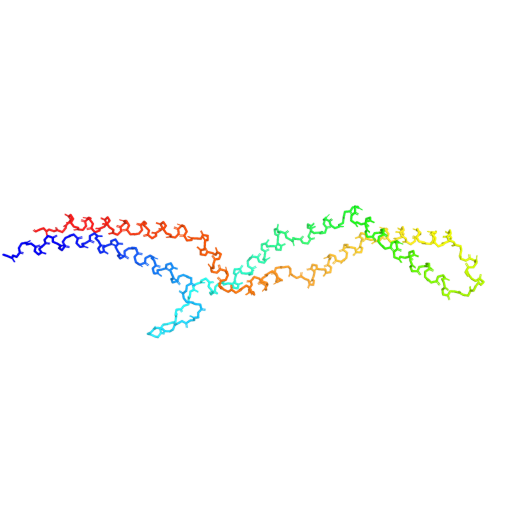1 191 ? 25.354 10.459 -38.012 1.00 93.44 191 GLY A O 1
ATOM 1533 N N . PHE A 1 192 ? 24.928 11.979 -36.411 1.00 94.31 192 PHE A N 1
ATOM 1534 C CA . PHE A 1 192 ? 25.653 13.072 -37.050 1.00 94.31 192 PHE A CA 1
ATOM 1535 C C . PHE A 1 192 ? 27.159 12.786 -37.124 1.00 94.31 192 PHE A C 1
ATOM 1537 O O . PHE A 1 192 ? 27.739 12.872 -38.204 1.00 94.31 192 PHE A O 1
ATOM 1544 N N . CYS A 1 193 ? 27.788 12.370 -36.020 1.00 94.88 193 CYS A N 1
ATOM 1545 C CA . CYS A 1 193 ? 29.210 12.012 -35.980 1.00 94.88 193 CYS A CA 1
ATOM 1546 C C . CYS A 1 193 ? 29.559 10.880 -36.954 1.00 94.88 193 CYS A C 1
ATOM 1548 O O . CYS A 1 193 ? 30.573 10.954 -37.646 1.00 94.88 193 CYS A O 1
ATOM 1550 N N . ILE A 1 194 ? 28.713 9.852 -37.045 1.00 92.25 194 ILE A N 1
ATOM 1551 C CA . ILE A 1 194 ? 28.886 8.756 -38.005 1.00 92.25 194 ILE A CA 1
ATOM 1552 C C . ILE A 1 194 ? 28.810 9.288 -39.437 1.00 92.25 194 ILE A C 1
ATOM 1554 O O . ILE A 1 194 ? 29.653 8.934 -40.257 1.00 92.25 194 ILE A O 1
ATOM 1558 N N . GLY A 1 195 ? 27.853 10.168 -39.738 1.00 90.69 195 GLY A N 1
ATOM 1559 C CA . GLY A 1 195 ? 27.758 10.768 -41.066 1.00 90.69 195 GLY A CA 1
ATOM 1560 C C . GLY A 1 195 ? 28.933 11.700 -41.398 1.00 90.69 195 GLY A C 1
ATOM 1561 O O . GLY A 1 195 ? 29.368 11.725 -42.547 1.00 90.69 195 GLY A O 1
ATOM 1562 N N . VAL A 1 196 ? 29.521 12.395 -40.411 1.00 91.06 196 VAL A N 1
ATOM 1563 C CA . VAL A 1 196 ? 30.782 13.152 -40.585 1.00 91.06 196 VAL A CA 1
ATOM 1564 C C . VAL A 1 196 ? 31.941 12.209 -40.899 1.00 91.06 196 VAL A C 1
ATOM 1566 O O . VAL A 1 196 ? 32.701 12.456 -41.832 1.00 91.06 196 VAL A O 1
ATOM 1569 N N . LEU A 1 197 ? 32.060 11.096 -40.172 1.00 90.94 197 LEU A N 1
ATOM 1570 C CA . LEU A 1 197 ? 33.088 10.091 -40.447 1.00 90.94 197 LEU A CA 1
ATOM 1571 C C . LEU A 1 197 ? 32.922 9.482 -41.844 1.00 90.94 197 LEU A C 1
ATOM 1573 O O . LEU A 1 197 ? 33.905 9.346 -42.566 1.00 90.94 197 LEU A O 1
ATOM 1577 N N . GLN A 1 198 ? 31.692 9.165 -42.257 1.00 86.00 198 GLN A N 1
ATOM 1578 C CA . GLN A 1 198 ? 31.400 8.676 -43.607 1.00 86.00 198 GLN A CA 1
ATOM 1579 C C . GLN A 1 198 ? 31.763 9.707 -44.674 1.00 86.00 198 GLN A C 1
ATOM 1581 O O . GLN A 1 198 ? 32.367 9.342 -45.677 1.00 86.00 198 GLN A O 1
ATOM 1586 N N . MET A 1 199 ? 31.458 10.986 -44.446 1.00 86.44 199 MET A N 1
ATOM 1587 C CA . MET A 1 199 ? 31.873 12.072 -45.334 1.00 86.44 199 MET A CA 1
ATOM 1588 C C . MET A 1 199 ? 33.401 12.136 -45.485 1.00 86.44 199 MET A C 1
ATOM 1590 O O . MET A 1 199 ? 33.876 12.303 -46.601 1.00 86.44 199 MET A O 1
ATOM 1594 N N . MET A 1 200 ? 34.167 11.961 -44.401 1.00 86.25 200 MET A N 1
ATOM 1595 C CA . MET A 1 200 ? 35.639 11.966 -44.447 1.00 86.25 200 MET A CA 1
ATOM 1596 C C . MET A 1 200 ? 36.243 10.703 -45.084 1.00 86.25 200 MET A C 1
ATOM 1598 O O . MET A 1 200 ? 37.321 10.772 -45.666 1.00 86.25 200 MET A O 1
ATOM 1602 N N . LEU A 1 201 ? 35.586 9.547 -44.941 1.00 85.19 201 LEU A N 1
ATOM 1603 C CA . LEU A 1 201 ? 36.050 8.254 -45.466 1.00 85.19 201 LEU A CA 1
ATOM 1604 C C . LEU A 1 201 ? 35.635 7.998 -46.920 1.00 85.19 201 LEU A C 1
ATOM 1606 O O . LEU A 1 201 ? 36.246 7.158 -47.579 1.00 85.19 201 LEU A O 1
ATOM 1610 N N . THR A 1 202 ? 34.593 8.671 -47.416 1.00 82.38 202 THR A N 1
ATOM 1611 C CA . THR A 1 202 ? 34.116 8.476 -48.790 1.00 82.38 202 THR A CA 1
ATOM 1612 C C . THR A 1 202 ? 35.119 9.105 -49.759 1.00 82.38 202 THR A C 1
ATOM 1614 O O . THR A 1 202 ? 35.336 10.313 -49.681 1.00 82.38 202 THR A O 1
ATOM 1617 N N . PRO A 1 203 ? 35.738 8.325 -50.666 1.00 67.88 203 PRO A N 1
ATOM 1618 C CA . PRO A 1 203 ? 36.693 8.871 -51.623 1.00 67.88 203 PRO A CA 1
ATOM 1619 C C . PRO A 1 203 ? 36.012 9.906 -52.535 1.00 67.88 203 PRO A C 1
ATOM 1621 O O . PRO A 1 203 ? 34.877 9.701 -52.978 1.00 67.88 203 PRO A O 1
ATOM 1624 N N . HIS A 1 204 ? 36.700 11.031 -52.749 1.00 59.62 204 HIS A N 1
ATOM 1625 C CA . HIS A 1 204 ? 36.315 12.118 -53.654 1.00 59.62 204 HIS A CA 1
ATOM 1626 C C . HIS A 1 204 ? 36.630 11.796 -55.116 1.00 59.62 204 HIS A C 1
ATOM 1628 O O . HIS A 1 204 ? 37.669 11.140 -55.362 1.00 59.62 204 HIS A O 1
#

Secondary structure (DSSP, 8-state):
--SHHHHHHHHHHHHHHHHHHHHHHHHHHHHHH--SSPEEETTEEE--HHHHHHHHHHHHHHHHIIIIIS-HHHHHHHHS-HHHHHHHHHHHHHHHHHHHHHHHHTS-HHHHHHS-HHHHHHHHHHHHHHHHHHHHHHHHHHHHHHHHH--HHHHHHHHHHTS-HHHHHHHHHHHHHHHHHHHHHHHHHHHHHHHHHHHHHS--

Sequence (204 aa):
MSADLSNWVYWTLPIVGGLNGWFTTFLAIRMLFRPRKPVRILGFSYLAPLPKRQLEIAGRIGHIVETELLNYRDLRQQVVTPEFLGQIQEAIGSKIGDMLAERRKQLPRLVQKLVTDDLLEGVRKAFSNEIAGHLPELVDRMFDLLSENVSIQRLVAEKVAAFELEKLEEVVFSLAARELRLIELFCGALGFCIGVLQMMLTPH

Foldseek 3Di:
DPVVVVVVVLVVLLVVQLCCLLVVLVVVVVLQLDDLDFDADPNDTGHRPCNVCQLVVLLVVLVCCCPPPNDLVVVLVVCLDPVNLVVVLVVVLVVQLVVLVVVLVVDPPVVVVVCDPVNSNVVSVVVSVVCSVCVSVVSVVVSVVCVVPPRSSVVRSVVSSPPDSVVVSVVVCVVCVVVSVVSSNVSSVVSSVVSNVVSVPDDD

pLDDT: mean 85.14, std 9.3, range [42.84, 95.75]

Nearest PDB structures (foldseek):
  3g67-assembly1_B  TM=1.861E-01  e=5.944E+00  Thermotoga maritima

Radius of gyration: 35.71 Å; Cα contacts (8 Å, |Δi|>4): 157; chains: 1; bounding box: 78×36×108 Å